Protein AF-A0A5S5BKS7-F1 (afdb_monomer)

Mean predicted aligned error: 5.96 Å

Organism: NCBI:txid582686

Nearest PDB structures (foldseek):
  7v28-assembly1_F  TM=1.915E-01  e=2.557E-01  Comamonas testosteroni KF-1

Sequence (258 aa):
MPRLSSMPFYTGKLQLIAKFSNDLARLSFLQSGKVYMNRLGIYKEIEREQGKKGVGDKYDGHTVIRKILSGTLINQETGEETGKIEFTPSSEVSFAFNDVLAMPTFCSYAVDSNHLEIIGENEGYYLVELVFTPEELNQIVTDFGEHALFINYGKFVAELSKAAIDRGYELKGDKVKYADYSINQSDRLKDTDTINVAFWKSDEFSHQNEHRFVIPNIGVETPLILEICNLQEYSSIVSAKNLITEPIRFPVPKPPTD

Secondary structure (DSSP, 8-state):
--BGGGSTTTTT-EEEEEEEES-HHHHHHHHTTEEEEEETTHHHHHHHHH--TTT--TTTT-EEEES--EEEEE-TTT--EEEEEE--TT-EEEE--HHHHHSEEEEEEEEEGGGEEEEEE-SSEEEEEE---HHHHHHHHHHT-SEEEEEEHHHHHHHHHHHHHTTT---EEEEPEEE-TTS--HHHHH---GGGGGGEEEGGGGGG-EEEEE-TT---SS-EEEE----GGGEEEEEGGGTTTS--EEEEEPPPP-

Radius of gyration: 20.67 Å; Cα contacts (8 Å, |Δi|>4): 512; chains: 1; bounding box: 50×40×60 Å

Solvent-accessible surface area (backbone atoms only — not comparable to full-atom values): 14198 Å² total; per-residue (Å²): 115,62,41,42,35,78,40,78,93,35,51,78,42,65,55,32,34,34,48,57,28,76,49,64,66,61,49,49,42,41,36,60,12,41,44,69,17,38,29,50,45,52,40,35,50,50,26,72,72,65,69,46,80,85,79,34,47,89,54,54,42,38,55,72,47,54,59,45,52,63,51,73,42,59,41,84,90,79,69,45,77,78,45,75,46,81,44,53,73,86,35,73,50,72,50,67,53,69,64,60,30,18,14,34,30,35,75,33,31,55,35,32,16,79,36,25,29,46,79,44,76,55,100,64,26,36,34,28,33,48,55,75,54,72,67,58,48,53,50,48,34,70,74,44,22,49,27,31,34,39,33,39,32,70,61,50,51,54,39,51,50,49,45,29,53,78,69,74,42,50,81,48,71,50,65,49,44,63,40,67,79,90,52,76,53,64,70,72,73,65,55,75,56,77,70,57,36,71,36,42,42,52,43,92,54,48,88,56,42,40,27,38,37,36,28,80,83,47,66,40,95,62,67,45,71,51,66,39,65,67,33,61,92,52,38,48,80,44,55,49,83,40,37,83,85,59,51,57,69,50,79,43,72,53,78,85,80,131

Structure (mmCIF, N/CA/C/O backbone):
data_AF-A0A5S5BKS7-F1
#
_entry.id   AF-A0A5S5BKS7-F1
#
loop_
_atom_site.group_PDB
_atom_site.id
_atom_site.type_symbol
_atom_site.label_atom_id
_atom_site.label_alt_id
_atom_site.label_comp_id
_atom_site.label_asym_id
_atom_site.label_entity_id
_atom_site.label_seq_id
_atom_site.pdbx_PDB_ins_code
_atom_site.Cartn_x
_atom_site.Cartn_y
_atom_site.Cartn_z
_atom_site.occupancy
_atom_site.B_iso_or_equiv
_atom_site.auth_seq_id
_atom_site.auth_comp_id
_atom_site.auth_asym_id
_atom_site.auth_atom_id
_atom_site.pdbx_PDB_model_num
ATOM 1 N N . MET A 1 1 ? 3.471 6.294 25.879 1.00 76.69 1 MET A N 1
ATOM 2 C CA . MET A 1 1 ? 3.177 4.959 26.460 1.00 76.69 1 MET A CA 1
ATOM 3 C C . MET A 1 1 ? 3.943 3.905 25.650 1.00 76.69 1 MET A C 1
ATOM 5 O O . MET A 1 1 ? 4.541 4.307 24.652 1.00 76.69 1 MET A O 1
ATOM 9 N N . PRO A 1 2 ? 4.071 2.617 26.044 1.00 90.88 2 PRO A N 1
ATOM 10 C CA . PRO A 1 2 ? 4.784 1.661 25.194 1.00 90.88 2 PRO A CA 1
ATOM 11 C C . PRO A 1 2 ? 4.056 1.502 23.853 1.00 90.88 2 PRO A C 1
ATOM 13 O O . PRO A 1 2 ? 2.827 1.413 23.806 1.00 90.88 2 PRO A O 1
ATOM 16 N N . ARG A 1 3 ? 4.820 1.493 22.758 1.00 93.81 3 ARG A N 1
ATOM 17 C CA . ARG A 1 3 ? 4.291 1.205 21.421 1.00 93.81 3 ARG A CA 1
ATOM 18 C C . ARG A 1 3 ? 3.962 -0.278 21.320 1.00 93.81 3 ARG A C 1
ATOM 20 O O . ARG A 1 3 ? 4.695 -1.101 21.857 1.00 93.81 3 ARG A O 1
ATOM 27 N N . LEU A 1 4 ? 2.922 -0.639 20.574 1.00 93.56 4 LEU A N 1
ATOM 28 C CA . LEU A 1 4 ? 2.588 -2.042 20.318 1.00 93.56 4 LEU A CA 1
ATOM 29 C C . LEU A 1 4 ? 3.766 -2.782 19.660 1.00 93.56 4 LEU A C 1
ATOM 31 O O . LEU A 1 4 ? 3.962 -3.969 19.898 1.00 93.56 4 LEU A O 1
ATOM 35 N N . SER A 1 5 ? 4.595 -2.073 18.888 1.00 92.69 5 SER A N 1
ATOM 36 C CA . SER A 1 5 ? 5.809 -2.619 18.276 1.00 92.69 5 SER A CA 1
ATOM 37 C C . SER A 1 5 ? 6.878 -3.082 19.266 1.00 92.69 5 SER A C 1
ATOM 39 O O . SER A 1 5 ? 7.738 -3.869 18.867 1.00 92.69 5 SER A O 1
ATOM 41 N N . SER A 1 6 ? 6.822 -2.667 20.540 1.00 92.38 6 SER A N 1
ATOM 42 C CA . SER A 1 6 ? 7.723 -3.180 21.581 1.00 92.38 6 SER A CA 1
ATOM 43 C C . SER A 1 6 ? 7.437 -4.639 21.945 1.00 92.38 6 SER A C 1
ATOM 45 O O . SER A 1 6 ? 8.245 -5.270 22.620 1.00 92.38 6 SER A O 1
ATOM 47 N N . MET A 1 7 ? 6.285 -5.171 21.529 1.00 90.81 7 MET A N 1
ATOM 48 C CA . MET A 1 7 ? 5.904 -6.565 21.712 1.00 90.81 7 MET A CA 1
ATOM 49 C C . MET A 1 7 ? 6.308 -7.372 20.464 1.00 90.81 7 MET A C 1
ATOM 51 O O . MET A 1 7 ? 5.734 -7.141 19.395 1.00 90.81 7 MET A O 1
ATOM 55 N N . PRO A 1 8 ? 7.223 -8.360 20.572 1.00 91.25 8 PRO A N 1
ATOM 56 C CA . PRO A 1 8 ? 7.772 -9.079 19.415 1.00 91.25 8 PRO A CA 1
ATOM 57 C C . PRO A 1 8 ? 6.724 -9.710 18.491 1.00 91.25 8 PRO A C 1
ATOM 59 O O . PRO A 1 8 ? 6.902 -9.744 17.278 1.00 91.25 8 PRO A O 1
ATOM 62 N N . PHE A 1 9 ? 5.597 -10.176 19.043 1.00 91.62 9 PHE A N 1
ATOM 63 C CA . PHE A 1 9 ? 4.518 -10.762 18.245 1.00 91.62 9 PHE A CA 1
ATOM 64 C C . PHE A 1 9 ? 3.888 -9.771 17.256 1.00 91.62 9 PHE A C 1
ATOM 66 O O . PHE A 1 9 ? 3.359 -10.200 16.230 1.00 91.62 9 PHE A O 1
ATOM 73 N N . TYR A 1 10 ? 3.900 -8.471 17.555 1.00 92.50 10 TYR A N 1
ATOM 74 C CA . TYR A 1 10 ? 3.227 -7.452 16.749 1.00 92.50 10 TYR A CA 1
ATOM 75 C C . TYR A 1 10 ? 4.166 -6.662 15.849 1.00 92.50 10 TYR A C 1
ATOM 77 O O . TYR A 1 10 ? 3.674 -5.942 14.986 1.00 92.50 10 TYR A O 1
ATOM 85 N N . THR A 1 11 ? 5.483 -6.784 16.021 1.00 91.06 11 THR A N 1
ATOM 86 C CA . THR A 1 11 ? 6.469 -5.998 15.277 1.00 91.06 11 THR A CA 1
ATOM 87 C C . THR A 1 11 ? 6.231 -6.090 13.765 1.00 91.06 11 THR A C 1
ATOM 89 O O . THR A 1 11 ? 6.290 -7.165 13.173 1.00 91.06 11 THR A O 1
ATOM 92 N N . GLY A 1 12 ? 5.923 -4.946 13.146 1.00 86.25 12 GLY A N 1
ATOM 93 C CA . GLY A 1 12 ? 5.689 -4.821 11.704 1.00 86.25 12 GLY A CA 1
ATOM 94 C C . GLY A 1 12 ? 4.318 -5.306 11.215 1.00 86.25 12 GLY A C 1
ATOM 95 O O . GLY A 1 12 ? 4.024 -5.169 10.030 1.00 86.25 12 GLY A O 1
ATOM 96 N N . LYS A 1 13 ? 3.450 -5.837 12.089 1.00 91.44 13 LYS A N 1
ATOM 97 C CA . LYS A 1 13 ? 2.113 -6.303 11.694 1.00 91.44 13 LYS A CA 1
ATOM 98 C C . LYS A 1 13 ? 1.162 -5.130 11.470 1.00 91.44 13 LYS A C 1
ATOM 100 O O . LYS A 1 13 ? 0.956 -4.310 12.368 1.00 91.44 13 LYS A O 1
ATOM 105 N N . LEU A 1 14 ? 0.521 -5.108 10.303 1.00 94.44 14 LEU A N 1
ATOM 106 C CA . LEU A 1 14 ? -0.546 -4.162 9.983 1.00 94.44 14 LEU A CA 1
ATOM 107 C C . LEU A 1 14 ? -1.803 -4.480 10.796 1.00 94.44 14 LEU A C 1
ATOM 109 O O . LEU A 1 14 ? -2.241 -5.628 10.857 1.00 94.44 14 LEU A O 1
ATOM 113 N N . GLN A 1 15 ? -2.385 -3.447 11.402 1.00 95.06 15 GLN A N 1
ATOM 114 C CA . GLN A 1 15 ? -3.669 -3.536 12.105 1.00 95.06 15 GLN A CA 1
ATOM 115 C C . GLN A 1 15 ? -4.778 -2.843 11.315 1.00 95.06 15 GLN A C 1
ATOM 117 O O . GLN A 1 15 ? -5.892 -3.363 11.213 1.00 95.06 15 GLN A O 1
ATOM 122 N N . LEU A 1 16 ? -4.460 -1.695 10.713 1.00 96.88 16 LEU A N 1
ATOM 123 C CA . LEU A 1 16 ? -5.363 -0.942 9.852 1.00 96.88 16 LEU A CA 1
ATOM 124 C C . LEU A 1 16 ? -4.678 -0.619 8.521 1.00 96.88 16 LEU A C 1
ATOM 126 O O . LEU A 1 16 ? -3.450 -0.584 8.415 1.00 96.88 16 LEU A O 1
ATOM 130 N N . ILE A 1 17 ? -5.497 -0.321 7.522 1.00 97.56 17 ILE A N 1
ATOM 131 C CA . ILE A 1 17 ? -5.091 0.471 6.361 1.00 97.56 17 ILE A CA 1
ATOM 132 C C . ILE A 1 17 ? -5.865 1.781 6.371 1.00 97.56 17 ILE A C 1
ATOM 134 O O . ILE A 1 17 ? -6.999 1.833 6.856 1.00 97.56 17 ILE A O 1
ATOM 138 N N . ALA A 1 18 ? -5.260 2.832 5.830 1.00 97.25 18 ALA A N 1
ATOM 139 C CA . ALA A 1 18 ? -5.890 4.135 5.723 1.00 97.25 18 ALA A CA 1
ATOM 140 C C . ALA A 1 18 ? -5.940 4.629 4.276 1.00 97.25 18 ALA A C 1
ATOM 142 O O . ALA A 1 18 ? -5.010 4.443 3.483 1.00 97.25 18 ALA A O 1
ATOM 143 N N . LYS A 1 19 ? -7.047 5.284 3.935 1.00 97.00 19 LYS A N 1
ATOM 144 C CA . LYS A 1 19 ? -7.206 6.043 2.698 1.00 97.00 19 LYS A CA 1
ATOM 145 C C . LYS A 1 19 ? -7.519 7.488 3.007 1.00 97.00 19 LYS A C 1
ATOM 147 O O . LYS A 1 19 ? -8.498 7.769 3.684 1.00 97.00 19 LYS A O 1
ATOM 152 N N . PHE A 1 20 ? -6.713 8.383 2.457 1.00 95.19 20 PHE A N 1
ATOM 153 C CA . PHE A 1 20 ? -6.860 9.818 2.638 1.00 95.19 20 PHE A CA 1
ATOM 154 C C . PHE A 1 20 ? -7.469 10.457 1.390 1.00 95.19 20 PHE A C 1
ATOM 156 O O . PHE A 1 20 ? -7.209 10.015 0.265 1.00 95.19 20 PHE A O 1
ATOM 163 N N . SER A 1 21 ? -8.329 11.454 1.585 1.00 94.75 21 SER A N 1
ATOM 164 C CA . SER A 1 21 ? -8.913 12.237 0.499 1.00 94.75 21 SER A CA 1
ATOM 165 C C . SER A 1 21 ? -9.502 13.551 1.004 1.00 94.75 21 SER A C 1
ATOM 167 O O . SER A 1 21 ? -10.005 13.617 2.119 1.00 94.75 21 SER A O 1
ATOM 169 N N . ASN A 1 22 ? -9.527 14.575 0.151 1.00 94.12 22 ASN A N 1
ATOM 170 C CA . ASN A 1 22 ? -10.389 15.750 0.349 1.00 94.12 22 ASN A CA 1
ATOM 171 C C . ASN A 1 22 ? -11.837 15.492 -0.111 1.00 94.12 22 ASN A C 1
ATOM 173 O O . ASN A 1 22 ? -12.728 16.284 0.167 1.00 94.12 22 ASN A O 1
ATOM 177 N N . ASP A 1 23 ? -12.079 14.396 -0.835 1.00 95.38 23 ASP A N 1
ATOM 178 C CA . ASP A 1 23 ? -13.390 14.039 -1.369 1.00 95.38 23 ASP A CA 1
ATOM 179 C C . ASP A 1 23 ? -14.003 12.893 -0.551 1.00 95.38 23 ASP A C 1
ATOM 181 O O . ASP A 1 23 ? -13.667 11.715 -0.721 1.00 95.38 23 ASP A O 1
ATOM 185 N N . LEU A 1 24 ? -14.936 13.241 0.340 1.00 96.69 24 LEU A N 1
ATOM 186 C CA . LEU A 1 24 ? -15.667 12.277 1.167 1.00 96.69 24 LEU A CA 1
ATOM 187 C C . LEU A 1 24 ? -16.457 11.256 0.339 1.00 96.69 24 LEU A C 1
ATOM 189 O O . LEU A 1 24 ? -16.679 10.140 0.818 1.00 96.69 24 LEU A O 1
ATOM 193 N N . ALA A 1 25 ? -16.854 11.581 -0.897 1.00 97.50 25 ALA A N 1
ATOM 194 C CA . ALA A 1 25 ? -17.553 10.635 -1.758 1.00 97.50 25 ALA A CA 1
ATOM 195 C C . ALA A 1 25 ? -16.630 9.484 -2.180 1.00 97.50 25 ALA A C 1
ATOM 197 O O . ALA A 1 25 ? -17.081 8.343 -2.233 1.00 97.50 25 ALA A O 1
ATOM 198 N N . ARG A 1 26 ? -15.328 9.735 -2.388 1.00 96.38 26 ARG A N 1
ATOM 199 C CA . ARG A 1 26 ? -14.339 8.674 -2.672 1.00 96.38 26 ARG A CA 1
ATOM 200 C C . ARG A 1 26 ? -14.136 7.745 -1.484 1.00 96.38 26 ARG A C 1
ATOM 202 O O . ARG A 1 26 ? -14.048 6.532 -1.663 1.00 96.38 26 ARG A O 1
ATOM 209 N N . LEU A 1 27 ? -14.083 8.305 -0.276 1.00 98.00 27 LEU A N 1
ATOM 210 C CA . LEU A 1 27 ? -13.978 7.507 0.946 1.00 98.00 27 LEU A CA 1
ATOM 211 C C . LEU A 1 27 ? -15.249 6.679 1.161 1.00 98.00 27 LEU A C 1
ATOM 213 O O . LEU A 1 27 ? -15.164 5.477 1.389 1.00 98.00 27 LEU A O 1
ATOM 217 N N . SER A 1 28 ? -16.421 7.286 0.982 1.00 98.06 28 SER A N 1
ATOM 218 C CA . SER A 1 28 ? -17.715 6.600 1.086 1.00 98.06 28 SER A CA 1
ATOM 219 C C . SER A 1 28 ? -17.887 5.519 0.011 1.00 98.06 28 SER A C 1
ATOM 221 O O . SER A 1 28 ? -18.460 4.465 0.273 1.00 98.06 28 SER A O 1
ATOM 223 N N . PHE A 1 29 ? -17.356 5.739 -1.195 1.00 98.25 29 PHE A N 1
ATOM 224 C CA . PHE A 1 29 ? -17.348 4.756 -2.278 1.00 98.25 29 PHE A CA 1
ATOM 225 C C . PHE A 1 29 ? -16.574 3.497 -1.872 1.00 98.25 29 PHE A C 1
ATOM 227 O O . PHE A 1 29 ? -17.128 2.397 -1.942 1.00 98.25 29 PHE A O 1
ATOM 234 N N . LEU A 1 30 ? -15.354 3.665 -1.349 1.00 98.50 30 LEU A N 1
ATOM 235 C CA . LEU A 1 30 ? -14.565 2.560 -0.806 1.00 98.50 30 LEU A CA 1
ATOM 236 C C . LEU A 1 30 ? -15.256 1.905 0.397 1.00 98.50 30 LEU A C 1
ATOM 238 O O . LEU A 1 30 ? -15.376 0.684 0.432 1.00 98.50 30 LEU A O 1
ATOM 242 N N . GLN A 1 31 ? -15.765 2.699 1.344 1.00 98.38 31 GLN A N 1
ATOM 243 C CA . GLN A 1 31 ? -16.479 2.192 2.518 1.00 98.38 31 GLN A CA 1
ATOM 244 C C . GLN A 1 31 ? -17.715 1.367 2.130 1.00 98.38 31 GLN A C 1
ATOM 246 O O . GLN A 1 31 ? -18.012 0.370 2.778 1.00 98.38 31 GLN A O 1
ATOM 251 N N . SER A 1 32 ? -18.397 1.713 1.033 1.00 98.44 32 SER A N 1
ATOM 252 C CA . SER A 1 32 ? -19.532 0.941 0.509 1.00 98.44 32 SER A CA 1
ATOM 253 C C . SER A 1 32 ? -19.151 -0.411 -0.113 1.00 98.44 32 SER A C 1
ATOM 255 O O . SER A 1 32 ? -20.035 -1.117 -0.591 1.00 98.44 32 SER A O 1
ATOM 257 N N . GLY A 1 33 ? -17.860 -0.758 -0.128 1.00 98.19 33 GLY A N 1
ATOM 258 C CA . GLY A 1 33 ? -17.339 -2.007 -0.677 1.00 98.19 33 GLY A CA 1
ATOM 259 C C . GLY A 1 33 ? -16.885 -1.916 -2.134 1.00 98.19 33 GLY A C 1
ATOM 260 O O . GLY A 1 33 ? -16.739 -2.939 -2.790 1.00 98.19 33 GLY A O 1
ATOM 261 N N . LYS A 1 34 ? -16.662 -0.716 -2.684 1.00 98.56 34 LYS A N 1
ATOM 262 C CA . LYS A 1 34 ? -16.207 -0.559 -4.075 1.00 98.56 34 LYS A CA 1
ATOM 263 C C . LYS A 1 34 ? -14.722 -0.212 -4.116 1.00 98.56 34 LYS A C 1
ATOM 265 O O . LYS A 1 34 ? -14.333 0.946 -3.959 1.00 98.56 34 LYS A O 1
ATOM 270 N N . VAL A 1 35 ? -13.880 -1.223 -4.322 1.00 98.38 35 VAL A N 1
ATOM 271 C CA . VAL A 1 35 ? -12.421 -1.069 -4.348 1.00 98.38 35 VAL A CA 1
ATOM 272 C C . VAL A 1 35 ? -11.992 -0.654 -5.751 1.00 98.38 35 VAL A C 1
ATOM 274 O O . VAL A 1 35 ? -11.966 -1.455 -6.680 1.00 98.38 35 VAL A O 1
ATOM 277 N N . TYR A 1 36 ? -11.670 0.626 -5.907 1.00 97.75 36 TYR A N 1
ATOM 278 C CA . TYR A 1 36 ? -11.148 1.174 -7.155 1.00 97.75 36 TYR A CA 1
ATOM 279 C C . TYR A 1 36 ? -9.653 0.854 -7.296 1.00 97.75 36 TYR A C 1
ATOM 281 O O . TYR A 1 36 ? -8.843 1.302 -6.482 1.00 97.75 36 TYR A O 1
ATOM 289 N N . MET A 1 37 ? -9.297 0.103 -8.336 1.00 97.56 37 MET A N 1
ATOM 290 C CA . MET A 1 37 ? -7.937 -0.325 -8.659 1.00 97.56 37 MET A CA 1
ATOM 291 C C . MET A 1 37 ? -7.558 0.204 -10.041 1.00 97.56 37 MET A C 1
ATOM 293 O O . MET A 1 37 ? -8.130 -0.201 -11.051 1.00 97.56 37 MET A O 1
ATOM 297 N N . ASN A 1 38 ? -6.605 1.127 -10.100 1.00 95.00 38 ASN A N 1
ATOM 298 C CA . ASN A 1 38 ? -6.111 1.656 -11.372 1.00 95.00 38 ASN A CA 1
ATOM 299 C C . ASN A 1 38 ? -4.865 0.876 -11.811 1.00 95.00 38 ASN A C 1
ATOM 301 O O . ASN A 1 38 ? -4.258 0.197 -10.985 1.00 95.00 38 ASN A O 1
ATOM 305 N N . ARG A 1 39 ? -4.469 0.958 -13.082 1.00 94.62 39 ARG A N 1
ATOM 306 C CA . ARG A 1 39 ? -3.218 0.334 -13.529 1.00 94.62 39 ARG A CA 1
ATOM 307 C C . ARG A 1 39 ? -2.016 0.984 -12.845 1.00 94.62 39 ARG A C 1
ATOM 309 O O . ARG A 1 39 ? -1.999 2.206 -12.688 1.00 94.62 39 ARG A O 1
ATOM 316 N N . LEU A 1 40 ? -1.005 0.200 -12.474 1.00 91.69 40 LEU A N 1
ATOM 317 C CA . LEU A 1 40 ? 0.181 0.688 -11.757 1.00 91.69 40 LEU A CA 1
ATOM 318 C C . LEU A 1 40 ? 0.855 1.882 -12.460 1.00 91.69 40 LEU A C 1
ATOM 320 O O . LEU A 1 40 ? 1.239 2.859 -11.821 1.00 91.69 40 LEU A O 1
ATOM 324 N N . GLY A 1 41 ? 0.936 1.852 -13.793 1.00 89.00 41 GLY A N 1
ATOM 325 C CA . GLY A 1 41 ? 1.583 2.901 -14.583 1.00 89.00 41 GLY A CA 1
ATOM 326 C C . GLY A 1 41 ? 0.935 4.291 -14.485 1.00 89.00 41 GLY A C 1
ATOM 327 O O . GLY A 1 41 ? 1.581 5.274 -14.848 1.00 89.00 41 GLY A O 1
ATOM 328 N N . ILE A 1 42 ? -0.298 4.415 -13.970 1.00 85.06 42 ILE A N 1
ATOM 329 C CA . ILE A 1 42 ? -0.989 5.711 -13.876 1.00 85.06 42 ILE A CA 1
ATOM 330 C C . ILE A 1 42 ? -0.274 6.691 -12.938 1.00 85.06 42 ILE A C 1
ATOM 332 O O . ILE A 1 42 ? -0.304 7.900 -13.160 1.00 85.06 42 ILE A O 1
ATOM 336 N N . TYR A 1 43 ? 0.391 6.195 -11.889 1.00 75.94 43 TYR A N 1
ATOM 337 C CA . TYR A 1 43 ? 1.022 7.054 -10.884 1.00 75.94 43 TYR A CA 1
ATOM 338 C C . TYR A 1 43 ? 2.167 7.879 -11.482 1.00 75.94 43 TYR A C 1
ATOM 340 O O . TYR A 1 43 ? 2.341 9.046 -11.128 1.00 75.94 43 TYR A O 1
ATOM 348 N N . LYS A 1 44 ? 2.868 7.316 -12.472 1.00 76.31 44 LYS A N 1
ATOM 349 C CA . LYS A 1 44 ? 3.888 8.020 -13.259 1.00 76.31 44 LYS A CA 1
ATOM 350 C C . LYS A 1 44 ? 3.300 9.143 -14.104 1.00 76.31 44 LYS A C 1
ATOM 352 O O . LYS A 1 44 ? 3.897 10.210 -14.229 1.00 76.31 44 LYS A O 1
ATOM 357 N N . GLU A 1 45 ? 2.143 8.898 -14.708 1.00 77.62 45 GLU A N 1
ATOM 358 C CA . GLU A 1 45 ? 1.464 9.881 -15.554 1.00 77.62 45 GLU A CA 1
ATOM 359 C C . GLU A 1 45 ? 0.969 11.061 -14.723 1.00 77.62 45 GLU A C 1
ATOM 361 O O . GLU A 1 45 ? 1.195 12.205 -15.111 1.00 77.62 45 GLU A O 1
ATOM 366 N N . ILE A 1 46 ? 0.418 10.796 -13.533 1.00 70.94 46 ILE A N 1
ATOM 367 C CA . ILE A 1 46 ? -0.003 11.835 -12.584 1.00 70.94 46 ILE A CA 1
ATOM 368 C C . ILE A 1 46 ? 1.171 12.752 -12.214 1.00 70.94 46 ILE A C 1
ATOM 370 O O . ILE A 1 46 ? 1.020 13.973 -12.256 1.00 70.94 46 ILE A O 1
ATOM 374 N N . GLU A 1 47 ? 2.340 12.198 -11.883 1.00 68.12 47 GLU A N 1
ATOM 375 C CA . GLU A 1 47 ? 3.522 13.000 -11.539 1.00 68.12 47 GLU A CA 1
ATOM 376 C C . GLU A 1 47 ? 4.014 13.831 -12.736 1.00 68.12 47 GLU A C 1
ATOM 378 O O . GLU A 1 47 ? 4.260 15.033 -12.604 1.00 68.12 47 GLU A O 1
ATOM 383 N N . ARG A 1 48 ? 4.096 13.212 -13.923 1.00 65.62 48 ARG A N 1
ATOM 384 C CA . ARG A 1 48 ? 4.541 13.866 -15.163 1.00 65.62 48 ARG A CA 1
ATOM 385 C C . ARG A 1 48 ? 3.619 15.010 -15.584 1.00 65.62 48 ARG A C 1
ATOM 387 O O . ARG A 1 48 ? 4.103 16.045 -16.032 1.00 65.62 48 ARG A O 1
ATOM 394 N N . GLU A 1 49 ? 2.308 14.812 -15.491 1.00 59.84 49 GLU A N 1
ATOM 395 C CA . GLU A 1 49 ? 1.303 15.741 -16.021 1.00 59.84 49 GLU A CA 1
ATOM 396 C C . GLU A 1 49 ? 0.940 16.844 -15.032 1.00 59.84 49 GLU A C 1
ATOM 398 O O . GLU A 1 49 ? 0.703 17.979 -15.438 1.00 59.84 49 GLU A O 1
ATOM 403 N N . GLN A 1 50 ? 0.908 16.535 -13.734 1.00 55.97 50 GLN A N 1
ATOM 404 C CA . GLN A 1 50 ? 0.481 17.494 -12.714 1.00 55.97 50 GLN A CA 1
ATOM 405 C C . GLN A 1 50 ? 1.655 18.219 -12.050 1.00 55.97 50 GLN A C 1
ATOM 407 O O . GLN A 1 50 ? 1.424 19.168 -11.301 1.00 55.97 50 GLN A O 1
ATOM 412 N N . GLY A 1 51 ? 2.900 17.772 -12.268 1.00 54.31 51 GLY A N 1
ATOM 413 C CA . GLY A 1 51 ? 4.098 18.343 -11.639 1.00 54.31 51 GLY A CA 1
ATOM 414 C C . GLY A 1 51 ?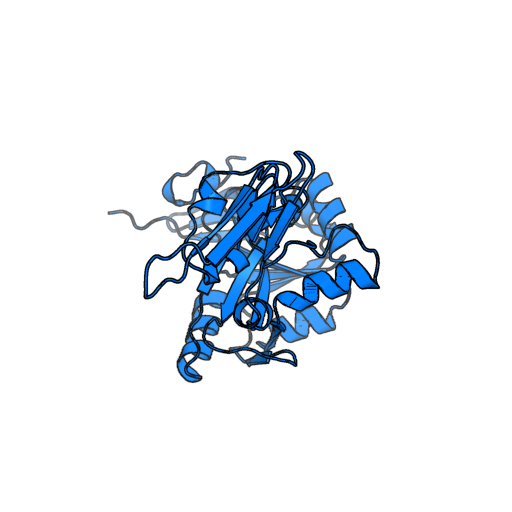 4.091 18.273 -10.106 1.00 54.31 51 GLY A C 1
ATOM 415 O O . GLY A 1 51 ? 4.943 18.876 -9.451 1.00 54.31 51 GLY A O 1
ATOM 416 N N . LYS A 1 52 ? 3.121 17.557 -9.520 1.00 55.22 52 LYS A N 1
ATOM 417 C CA . LYS A 1 52 ? 2.976 17.361 -8.081 1.00 55.22 52 LYS A CA 1
ATOM 418 C C . LYS A 1 52 ? 3.967 16.301 -7.627 1.00 55.22 52 LYS A C 1
ATOM 420 O O . LYS A 1 52 ? 3.668 15.107 -7.626 1.00 55.22 52 LYS A O 1
ATOM 425 N N . LYS A 1 53 ? 5.150 16.767 -7.234 1.00 56.22 53 LYS A N 1
ATOM 426 C CA . LYS A 1 53 ? 6.097 15.968 -6.453 1.00 56.22 53 LYS A CA 1
ATOM 427 C C . LYS A 1 53 ? 5.394 15.440 -5.200 1.00 56.22 53 LYS A C 1
ATOM 429 O O . LYS A 1 53 ? 4.611 16.168 -4.598 1.00 56.22 53 LYS A O 1
ATOM 434 N N . GLY A 1 54 ? 5.677 14.194 -4.830 1.00 58.75 54 GLY A N 1
ATOM 435 C CA . GLY A 1 54 ? 5.182 13.592 -3.588 1.00 58.75 54 GLY A CA 1
ATOM 436 C C . GLY A 1 54 ? 4.022 12.606 -3.739 1.00 58.75 54 GLY A C 1
ATOM 437 O O . GLY A 1 54 ? 3.695 11.955 -2.758 1.00 58.75 54 GLY A O 1
ATOM 438 N N . VAL A 1 55 ? 3.431 12.423 -4.932 1.00 61.22 55 VAL A N 1
ATOM 439 C CA . VAL A 1 55 ? 2.324 11.455 -5.138 1.00 61.22 55 VAL A CA 1
ATOM 440 C C . VAL A 1 55 ? 2.737 10.256 -6.001 1.00 61.22 55 VAL A C 1
ATOM 442 O O . VAL A 1 55 ? 2.496 9.115 -5.604 1.00 61.22 55 VAL A O 1
ATOM 445 N N . GLY A 1 56 ? 3.375 10.492 -7.150 1.00 62.91 56 GLY A N 1
ATOM 446 C CA . GLY A 1 56 ? 3.910 9.444 -8.030 1.00 62.91 56 GLY A CA 1
ATOM 447 C C . GLY A 1 56 ? 5.432 9.354 -7.956 1.00 62.91 56 GLY A C 1
ATOM 448 O O . GLY A 1 56 ? 6.067 10.332 -7.577 1.00 62.91 56 GLY A O 1
ATOM 449 N N . ASP A 1 57 ? 5.978 8.181 -8.286 1.00 71.81 57 ASP A N 1
ATOM 450 C CA . ASP A 1 57 ? 7.414 7.944 -8.479 1.00 71.81 57 ASP A CA 1
ATOM 451 C C . ASP A 1 57 ? 7.656 7.606 -9.956 1.00 71.81 57 ASP A C 1
ATOM 453 O O . ASP A 1 57 ? 7.098 6.642 -10.483 1.00 71.81 57 ASP A O 1
ATOM 457 N N . LYS A 1 58 ? 8.510 8.365 -10.649 1.00 74.56 58 LYS A N 1
ATOM 458 C CA . LYS A 1 58 ? 8.882 8.099 -12.050 1.00 74.56 58 LYS A CA 1
ATOM 459 C C . LYS A 1 58 ? 9.450 6.696 -12.301 1.00 74.56 58 LYS A C 1
ATOM 461 O O . LYS A 1 58 ? 9.449 6.248 -13.453 1.00 74.56 58 LYS A O 1
ATOM 466 N N . TYR A 1 59 ? 9.945 6.015 -11.272 1.00 81.19 59 TYR A N 1
ATOM 467 C CA . TYR A 1 59 ? 10.458 4.651 -11.342 1.00 81.19 59 TYR A CA 1
ATOM 468 C C . TYR A 1 59 ? 9.487 3.605 -10.787 1.00 81.19 59 TYR A C 1
ATOM 470 O O . TYR A 1 59 ? 9.865 2.443 -10.661 1.00 81.19 59 TYR A O 1
ATOM 478 N N . ASP A 1 60 ? 8.238 3.979 -10.507 1.00 81.69 60 ASP A N 1
ATOM 479 C CA . ASP A 1 60 ? 7.226 3.034 -10.045 1.00 81.69 60 ASP A CA 1
ATOM 480 C C . ASP A 1 60 ? 6.986 1.939 -11.098 1.00 81.69 60 ASP A C 1
ATOM 482 O O . ASP A 1 60 ? 6.731 2.231 -12.272 1.00 81.69 60 ASP A O 1
ATOM 486 N N . GLY A 1 61 ? 7.140 0.676 -10.696 1.00 82.88 61 GLY A N 1
ATOM 487 C CA . GLY A 1 61 ? 7.096 -0.476 -11.599 1.00 82.88 61 GLY A CA 1
ATOM 488 C C . GLY A 1 61 ? 8.318 -0.637 -12.520 1.00 82.88 61 GLY A C 1
ATOM 489 O O . GLY A 1 61 ? 8.248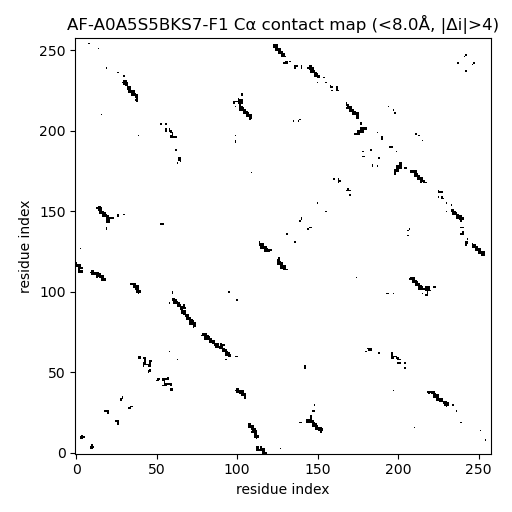 -1.404 -13.480 1.00 82.88 61 GLY A O 1
ATOM 490 N N . HIS A 1 62 ? 9.427 0.072 -12.267 1.00 84.75 62 HIS A N 1
ATOM 491 C CA . HIS A 1 62 ? 10.667 -0.032 -13.044 1.00 84.75 62 HIS A CA 1
ATOM 492 C C . HIS A 1 62 ? 11.816 -0.644 -12.244 1.00 84.75 62 HIS A C 1
ATOM 494 O O . HIS A 1 62 ? 12.069 -0.315 -11.086 1.00 84.75 62 HIS A O 1
ATOM 500 N N . THR A 1 63 ? 12.633 -1.437 -12.929 1.00 84.94 63 THR A N 1
ATOM 501 C CA . THR A 1 63 ? 13.984 -1.741 -12.468 1.00 84.94 63 THR A CA 1
ATOM 502 C C . THR A 1 63 ? 14.937 -0.676 -12.995 1.00 84.94 63 THR A C 1
ATOM 504 O O . THR A 1 63 ? 15.035 -0.463 -14.201 1.00 84.94 63 THR A O 1
ATOM 507 N N . VAL A 1 64 ? 15.657 -0.011 -12.088 1.00 86.06 64 VAL A N 1
ATOM 508 C CA . VAL A 1 64 ? 16.659 1.016 -12.419 1.00 86.06 64 VAL A CA 1
ATOM 509 C C . VAL A 1 64 ? 18.057 0.511 -12.089 1.00 86.06 64 VAL A C 1
ATOM 511 O O . VAL A 1 64 ? 18.291 -0.003 -10.995 1.00 86.06 64 VAL A O 1
ATOM 514 N N . ILE A 1 65 ? 19.008 0.685 -12.997 1.00 85.75 65 ILE A N 1
ATOM 515 C CA . ILE A 1 65 ? 20.419 0.387 -12.760 1.00 85.75 65 ILE A CA 1
ATOM 516 C C . ILE A 1 65 ? 21.247 1.608 -13.156 1.00 85.75 65 ILE A C 1
ATOM 518 O O . ILE A 1 65 ? 21.118 2.144 -14.257 1.00 85.75 65 ILE A O 1
ATOM 522 N N . ARG A 1 66 ? 22.099 2.067 -12.240 1.00 85.12 66 ARG A N 1
ATOM 523 C CA . ARG A 1 66 ? 22.985 3.223 -12.432 1.00 85.12 66 ARG A CA 1
ATOM 524 C C . ARG A 1 66 ? 24.438 2.797 -12.474 1.00 85.12 66 ARG A C 1
ATOM 526 O O . ARG A 1 66 ? 24.783 1.717 -12.003 1.00 85.12 66 ARG A O 1
ATOM 533 N N . LYS A 1 67 ? 25.308 3.677 -12.978 1.00 82.06 67 LYS A N 1
ATOM 534 C CA . LYS A 1 67 ? 26.766 3.456 -12.995 1.00 82.06 67 LYS A CA 1
ATOM 535 C C . LYS A 1 67 ? 27.152 2.142 -13.698 1.00 82.06 67 LYS A C 1
ATOM 537 O O . LYS A 1 67 ? 28.171 1.538 -13.373 1.00 82.06 67 LYS A O 1
ATOM 542 N N . ILE A 1 68 ? 26.322 1.691 -14.643 1.00 82.00 68 ILE A N 1
ATOM 543 C CA . ILE A 1 68 ? 26.684 0.638 -15.589 1.00 82.00 68 ILE A CA 1
ATOM 544 C C . ILE A 1 68 ? 27.743 1.225 -16.520 1.00 82.00 68 ILE A C 1
ATOM 546 O O . ILE A 1 68 ? 27.580 2.339 -17.010 1.00 82.00 68 ILE A O 1
ATOM 550 N N . LEU A 1 69 ? 28.814 0.468 -16.754 1.00 83.88 69 LEU A N 1
ATOM 551 C CA . LEU A 1 69 ? 29.877 0.842 -17.690 1.00 83.88 69 LEU A CA 1
ATOM 552 C C . LEU A 1 69 ? 29.722 0.136 -19.037 1.00 83.88 69 LEU A C 1
ATOM 554 O O . LEU A 1 69 ? 30.038 0.711 -20.068 1.00 83.88 69 LEU A O 1
ATOM 558 N N . SER A 1 70 ? 29.198 -1.090 -19.039 1.00 86.75 70 SER A N 1
ATOM 559 C CA . SER A 1 70 ? 28.897 -1.838 -20.259 1.00 86.75 70 SER A CA 1
ATOM 560 C C . SER A 1 70 ? 27.762 -2.836 -20.034 1.00 86.75 70 SER A C 1
ATOM 562 O O . SER A 1 70 ? 27.485 -3.234 -18.902 1.00 86.75 70 SER A O 1
ATOM 564 N N . GLY A 1 71 ? 27.096 -3.221 -21.117 1.00 87.38 71 GLY A N 1
ATOM 565 C CA . GLY A 1 71 ? 26.095 -4.279 -21.153 1.00 87.38 71 GLY A CA 1
ATOM 566 C C . GLY A 1 71 ? 26.311 -5.169 -22.370 1.00 87.38 71 GLY A C 1
ATOM 567 O O . GLY A 1 71 ? 26.708 -4.686 -23.431 1.00 87.38 71 GLY A O 1
ATOM 568 N N . THR A 1 72 ? 26.034 -6.458 -22.209 1.00 90.62 72 THR A N 1
ATOM 569 C CA . THR A 1 72 ? 26.161 -7.461 -23.266 1.00 90.62 72 THR A CA 1
ATOM 570 C C . THR A 1 72 ? 24.789 -8.053 -23.565 1.00 90.62 72 THR A C 1
ATOM 572 O O . THR A 1 72 ? 24.070 -8.459 -22.652 1.00 90.62 72 THR A O 1
ATOM 575 N N . LEU A 1 73 ? 24.423 -8.090 -24.844 1.00 89.19 73 LEU A N 1
ATOM 576 C CA . LEU A 1 73 ? 23.230 -8.767 -25.335 1.00 89.19 73 LEU A CA 1
ATOM 577 C C . LEU A 1 73 ? 23.616 -10.188 -25.734 1.00 89.19 73 LEU A C 1
ATOM 579 O O . LEU A 1 73 ? 24.527 -10.379 -26.538 1.00 89.19 73 LEU A O 1
ATOM 583 N N . ILE A 1 74 ? 22.928 -11.172 -25.160 1.00 93.38 74 ILE A N 1
ATOM 584 C CA . ILE A 1 74 ? 23.178 -12.593 -25.401 1.00 93.38 74 ILE A CA 1
ATOM 585 C C . ILE A 1 74 ? 21.909 -13.204 -25.984 1.00 93.38 74 ILE A C 1
ATOM 587 O O . ILE A 1 74 ? 20.823 -13.038 -25.421 1.00 93.38 74 ILE A O 1
ATOM 591 N N . ASN A 1 75 ? 22.042 -13.935 -27.088 1.00 91.12 75 ASN A N 1
ATOM 592 C CA . ASN A 1 75 ? 20.982 -14.811 -27.562 1.00 91.12 75 ASN A CA 1
ATOM 593 C C . ASN A 1 75 ? 20.801 -15.942 -26.541 1.00 91.12 75 ASN A C 1
ATOM 595 O O . ASN A 1 75 ? 21.708 -16.744 -26.335 1.00 91.12 75 ASN A O 1
ATOM 599 N N . GLN A 1 76 ? 19.639 -16.006 -25.892 1.00 88.81 76 GLN A N 1
ATOM 600 C CA . GLN A 1 76 ? 19.401 -16.982 -24.827 1.00 88.81 76 GLN A CA 1
ATOM 601 C C . GLN A 1 76 ? 19.400 -18.439 -25.314 1.00 88.81 76 GLN A C 1
ATOM 603 O O . GLN A 1 76 ? 19.740 -19.324 -24.535 1.00 88.81 76 GLN A O 1
ATOM 608 N N . GLU A 1 77 ? 19.043 -18.699 -26.575 1.00 91.75 77 GLU A N 1
ATOM 609 C CA . GLU A 1 77 ? 18.995 -20.055 -27.133 1.00 91.75 77 GLU A CA 1
ATOM 610 C C . GLU A 1 77 ? 20.387 -20.564 -27.515 1.00 91.75 77 GLU A C 1
ATOM 612 O O . GLU A 1 77 ? 20.718 -21.722 -27.263 1.00 91.75 77 GLU A O 1
ATOM 617 N N . THR A 1 78 ? 21.212 -19.705 -28.123 1.00 93.12 78 THR A N 1
ATOM 618 C CA . THR A 1 78 ? 22.538 -20.095 -28.635 1.00 93.12 78 THR A CA 1
ATOM 619 C C . THR A 1 78 ? 23.685 -19.765 -27.683 1.00 93.12 78 THR A C 1
ATOM 621 O O . THR A 1 78 ? 24.774 -20.318 -27.825 1.00 93.12 78 THR A O 1
ATOM 624 N N . GLY A 1 79 ? 23.470 -18.861 -26.724 1.00 92.31 79 GLY A N 1
ATOM 625 C CA . GLY A 1 79 ? 24.508 -18.303 -25.856 1.00 92.31 79 GLY A CA 1
ATOM 626 C C . GLY A 1 79 ? 25.451 -17.319 -26.558 1.00 92.31 79 GLY A C 1
ATOM 627 O O . GLY A 1 79 ? 26.428 -16.882 -25.952 1.00 92.31 79 GLY A O 1
ATOM 628 N N . GLU A 1 80 ? 25.192 -16.974 -27.822 1.00 94.69 80 GLU A N 1
ATOM 629 C CA . GLU A 1 80 ? 26.046 -16.080 -28.605 1.00 94.69 80 GLU A CA 1
ATOM 630 C C . GLU A 1 80 ? 25.877 -14.619 -28.170 1.00 94.69 80 GLU A C 1
ATOM 632 O O . GLU A 1 80 ? 24.758 -14.132 -27.996 1.00 94.69 80 GLU A O 1
ATOM 637 N N . GLU A 1 81 ? 26.994 -13.904 -28.024 1.00 93.88 81 GLU A N 1
ATOM 638 C CA . GLU A 1 81 ? 26.995 -12.457 -27.822 1.00 93.88 81 GLU A CA 1
ATOM 639 C C . GLU A 1 81 ? 26.584 -11.758 -29.125 1.00 93.88 81 GLU A C 1
ATOM 641 O O . GLU A 1 81 ? 27.324 -11.742 -30.105 1.00 93.88 81 GLU A O 1
ATOM 646 N N . THR A 1 82 ? 25.389 -11.168 -29.140 1.00 93.44 82 THR A N 1
ATOM 647 C CA . THR A 1 82 ? 24.817 -10.507 -30.323 1.00 93.44 82 THR A CA 1
ATOM 648 C C . THR A 1 82 ? 25.088 -9.006 -30.355 1.00 93.44 82 THR A C 1
ATOM 650 O O . THR A 1 82 ? 24.749 -8.332 -31.327 1.00 93.44 82 THR A O 1
ATOM 653 N N . GLY A 1 83 ? 25.660 -8.447 -29.287 1.00 92.62 83 GLY A N 1
ATOM 654 C CA . GLY A 1 83 ? 26.025 -7.039 -29.237 1.00 92.62 83 GLY A CA 1
ATOM 655 C C . GLY A 1 83 ? 26.543 -6.594 -27.879 1.00 92.62 83 GLY A C 1
ATOM 656 O O . GLY A 1 83 ? 26.222 -7.177 -26.845 1.00 92.62 83 GLY A O 1
ATOM 657 N N . LYS A 1 84 ? 27.306 -5.501 -27.897 1.00 91.81 84 LYS A N 1
ATOM 658 C CA . LYS A 1 84 ? 27.845 -4.852 -26.706 1.00 91.81 84 LYS A CA 1
ATOM 659 C C . LYS A 1 84 ? 27.508 -3.370 -26.725 1.00 91.81 84 LYS A C 1
ATOM 661 O O . LYS A 1 84 ? 27.596 -2.719 -27.765 1.00 91.81 84 LYS A O 1
ATOM 666 N N . ILE A 1 85 ? 27.128 -2.845 -25.569 1.00 89.25 85 ILE A N 1
ATOM 667 C CA . ILE A 1 85 ? 26.828 -1.432 -25.365 1.00 89.25 85 ILE A CA 1
ATOM 668 C C . ILE A 1 85 ? 27.796 -0.913 -24.309 1.00 89.25 85 ILE A C 1
ATOM 670 O O . ILE A 1 85 ? 27.890 -1.481 -23.225 1.00 89.25 85 ILE A O 1
ATOM 674 N N . GLU A 1 86 ? 28.514 0.157 -24.630 1.00 90.50 86 GLU A N 1
ATOM 675 C CA . GLU A 1 86 ? 29.357 0.887 -23.683 1.00 90.50 86 GLU A CA 1
ATOM 676 C C . GLU A 1 86 ? 28.597 2.123 -23.197 1.00 90.50 86 GLU A C 1
ATOM 678 O O . GLU A 1 86 ? 27.938 2.816 -23.975 1.00 90.50 86 GLU A O 1
ATOM 683 N N . PHE A 1 87 ? 28.697 2.400 -21.905 1.00 87.00 87 PHE A N 1
ATOM 684 C CA . PHE A 1 87 ? 27.982 3.473 -21.233 1.00 87.00 87 PHE A CA 1
ATOM 685 C C . PHE A 1 87 ? 28.969 4.442 -20.583 1.00 87.00 87 PHE A C 1
ATOM 687 O O . PHE A 1 87 ? 30.079 4.082 -20.191 1.00 87.00 87 PHE A O 1
ATOM 694 N N . THR A 1 88 ? 28.561 5.699 -20.426 1.00 85.56 88 THR A N 1
ATOM 695 C CA . THR A 1 88 ? 29.326 6.653 -19.614 1.00 85.56 88 THR A CA 1
ATOM 696 C C . THR A 1 88 ? 29.064 6.406 -18.122 1.00 85.56 88 THR A C 1
ATOM 698 O O . THR A 1 88 ? 27.984 5.936 -17.765 1.00 85.56 88 THR A O 1
ATOM 701 N N . PRO A 1 89 ? 29.970 6.794 -17.205 1.00 80.12 89 PRO A N 1
ATOM 702 C CA . PRO A 1 89 ? 29.766 6.606 -15.762 1.00 80.12 89 PRO A CA 1
ATOM 703 C C . PRO A 1 89 ? 28.503 7.270 -15.183 1.00 80.12 89 PRO A C 1
ATOM 705 O O . PRO A 1 89 ? 28.049 6.893 -14.103 1.00 80.12 89 PRO A O 1
ATOM 708 N N . SER A 1 90 ? 27.938 8.258 -15.886 1.00 82.50 90 SER A N 1
ATOM 709 C CA . SER A 1 90 ? 26.687 8.939 -15.533 1.00 82.50 90 SER A CA 1
ATOM 710 C C . SER A 1 90 ? 25.436 8.298 -16.145 1.00 82.50 90 SER A C 1
ATOM 712 O O . SER A 1 90 ? 24.337 8.815 -15.951 1.00 82.50 90 SER A O 1
ATOM 714 N N . SER A 1 91 ? 25.582 7.198 -16.885 1.00 85.19 91 SER A N 1
ATOM 715 C CA . SER A 1 91 ? 24.469 6.526 -17.549 1.00 85.19 91 SER A CA 1
ATOM 716 C C . SER A 1 91 ? 23.543 5.823 -16.556 1.00 85.19 91 SER A C 1
ATOM 718 O O . SER A 1 91 ? 23.954 5.296 -15.514 1.00 85.19 91 SER A O 1
ATOM 720 N N . GLU A 1 92 ? 22.269 5.803 -16.926 1.00 86.19 92 GLU A N 1
ATOM 721 C CA . GLU A 1 92 ? 21.182 5.125 -16.235 1.00 86.19 92 GLU A CA 1
ATOM 722 C C . GLU A 1 92 ? 20.439 4.257 -17.248 1.00 86.19 92 GLU A C 1
ATOM 724 O O . GLU A 1 92 ? 20.120 4.711 -18.347 1.00 86.19 92 GLU A O 1
ATOM 729 N N . VAL A 1 93 ? 20.148 3.020 -16.858 1.00 86.00 93 VAL A N 1
ATOM 730 C CA . VAL A 1 93 ? 19.260 2.124 -17.594 1.00 86.00 93 VAL A CA 1
ATOM 731 C C . VAL A 1 93 ? 18.045 1.869 -16.717 1.00 86.00 93 VAL A C 1
ATOM 733 O O . VAL A 1 93 ? 18.187 1.499 -15.552 1.00 86.00 93 VAL A O 1
ATOM 736 N N . SER A 1 94 ? 16.848 2.053 -17.268 1.00 86.69 94 SER A N 1
ATOM 737 C CA . SER A 1 94 ? 15.616 1.614 -16.622 1.00 86.69 94 SER A CA 1
ATOM 738 C C . SER A 1 94 ? 14.777 0.791 -17.586 1.00 86.69 94 SER A C 1
ATOM 740 O O . SER A 1 94 ? 14.735 1.073 -18.783 1.00 86.69 94 SER A O 1
ATOM 742 N N . PHE A 1 95 ? 14.118 -0.236 -17.064 1.00 85.38 95 PHE A N 1
ATOM 743 C CA . PHE A 1 95 ? 13.195 -1.067 -17.824 1.00 85.38 95 PHE A CA 1
ATOM 744 C C . PHE A 1 95 ? 11.979 -1.411 -16.972 1.00 85.38 95 PHE A C 1
ATOM 746 O O . PHE A 1 95 ? 12.053 -1.453 -15.744 1.00 85.38 95 PHE A O 1
ATOM 753 N N . ALA A 1 96 ? 10.859 -1.635 -17.644 1.00 87.25 96 ALA A N 1
ATOM 754 C CA . ALA A 1 96 ? 9.616 -2.088 -17.050 1.00 87.25 96 ALA A CA 1
ATOM 755 C C . ALA A 1 96 ? 8.924 -3.049 -18.004 1.00 87.25 96 ALA A C 1
ATOM 757 O O . ALA A 1 96 ? 9.126 -2.994 -19.219 1.00 87.25 96 ALA A O 1
ATOM 758 N N . PHE A 1 97 ? 8.093 -3.908 -17.434 1.00 87.19 97 PHE A N 1
ATOM 759 C CA . PHE A 1 97 ? 7.246 -4.815 -18.187 1.00 87.19 97 PHE A CA 1
ATOM 760 C C . PHE A 1 97 ? 5.868 -4.176 -18.327 1.00 87.19 97 PHE A C 1
ATOM 762 O O . PHE A 1 97 ? 5.270 -3.781 -17.326 1.00 87.19 97 PHE A O 1
ATOM 769 N N . ASN A 1 98 ? 5.360 -4.069 -19.556 1.00 89.62 98 ASN A N 1
ATOM 770 C CA . ASN A 1 98 ? 4.046 -3.466 -19.803 1.00 89.62 98 ASN A CA 1
ATOM 771 C C . ASN A 1 98 ? 2.941 -4.177 -19.017 1.00 89.62 98 ASN A C 1
ATOM 773 O O . ASN A 1 98 ? 2.073 -3.508 -18.467 1.00 89.62 98 ASN A O 1
ATOM 777 N N . ASP A 1 99 ? 3.033 -5.501 -18.885 1.00 91.06 99 ASP A N 1
ATOM 778 C CA . ASP A 1 99 ? 2.081 -6.296 -18.109 1.00 91.06 99 ASP A CA 1
ATOM 779 C C . ASP A 1 99 ? 2.056 -5.864 -16.639 1.00 91.06 99 ASP A C 1
ATOM 781 O O . ASP A 1 99 ? 0.983 -5.686 -16.076 1.00 91.06 99 ASP A O 1
ATOM 785 N N . VAL A 1 100 ? 3.223 -5.579 -16.044 1.00 91.38 100 VAL A N 1
ATOM 786 C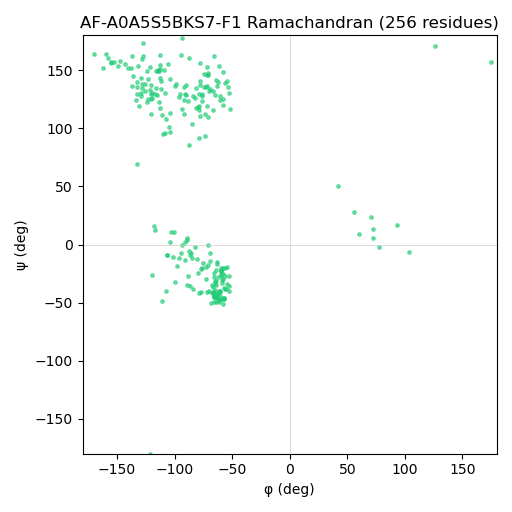 CA . VAL A 1 100 ? 3.325 -5.034 -14.680 1.00 91.38 100 VAL A CA 1
ATOM 787 C C . VAL A 1 100 ? 2.705 -3.642 -14.589 1.00 91.38 100 VAL A C 1
ATOM 789 O O . VAL A 1 100 ? 1.947 -3.357 -13.665 1.00 91.38 100 VAL A O 1
ATOM 792 N N . LEU A 1 101 ? 2.986 -2.769 -15.558 1.00 92.69 101 LEU A N 1
ATOM 793 C CA . LEU A 1 101 ? 2.422 -1.417 -15.580 1.00 92.69 101 LEU A CA 1
ATOM 794 C C . LEU A 1 101 ? 0.900 -1.413 -15.786 1.00 92.69 101 LEU A C 1
ATOM 796 O O . LEU A 1 101 ? 0.241 -0.454 -15.377 1.00 92.69 101 LEU A O 1
ATOM 800 N N . ALA A 1 102 ? 0.350 -2.461 -16.400 1.00 95.44 102 ALA A N 1
ATOM 801 C CA . ALA A 1 102 ? -1.076 -2.647 -16.628 1.00 95.44 102 ALA A CA 1
ATOM 802 C C . ALA A 1 102 ? -1.812 -3.286 -15.432 1.00 95.44 102 ALA A C 1
ATOM 804 O O . ALA A 1 102 ? -3.043 -3.263 -15.415 1.00 95.44 102 ALA A O 1
ATOM 805 N N . MET A 1 103 ? -1.106 -3.828 -14.428 1.00 96.25 103 MET A N 1
ATOM 806 C CA . MET A 1 103 ? -1.729 -4.523 -13.291 1.00 96.25 103 MET A CA 1
ATOM 807 C C . MET A 1 103 ? -2.664 -3.595 -12.498 1.00 96.25 103 MET A C 1
ATOM 809 O O . MET A 1 103 ? -2.225 -2.528 -12.041 1.00 96.25 103 MET A O 1
ATOM 813 N N . PRO A 1 104 ? -3.926 -3.996 -12.248 1.00 97.69 104 PRO A N 1
ATOM 814 C CA . PRO A 1 104 ? -4.794 -3.304 -11.306 1.00 97.69 104 PRO A CA 1
ATOM 815 C C . PRO A 1 104 ? -4.151 -3.257 -9.924 1.00 97.69 104 PRO A C 1
ATOM 817 O O . PRO A 1 104 ? -3.803 -4.289 -9.353 1.00 97.69 104 PRO A O 1
ATOM 820 N N . THR A 1 105 ? -4.027 -2.051 -9.381 1.00 96.88 105 THR A N 1
ATOM 821 C CA . THR A 1 105 ? -3.357 -1.774 -8.114 1.00 96.88 105 THR A CA 1
ATOM 822 C C . THR A 1 105 ? -4.253 -0.946 -7.198 1.00 96.88 105 THR A C 1
ATOM 824 O O . THR A 1 105 ? -4.789 0.096 -7.586 1.00 96.88 105 THR A O 1
ATOM 827 N N . PHE A 1 106 ? -4.392 -1.396 -5.953 1.00 97.50 106 PHE A N 1
ATOM 828 C CA . PHE A 1 106 ? -4.952 -0.624 -4.850 1.00 97.50 106 PHE A CA 1
ATOM 829 C C . PHE A 1 106 ? -3.849 -0.297 -3.849 1.00 97.50 106 PHE A C 1
ATOM 831 O O . PHE A 1 106 ? -3.354 -1.175 -3.146 1.00 97.50 106 PHE A O 1
ATOM 838 N N . CYS A 1 107 ? -3.482 0.976 -3.756 1.00 95.44 107 CYS A N 1
ATOM 839 C CA . CYS A 1 107 ? -2.551 1.461 -2.739 1.00 95.44 107 CYS A CA 1
ATOM 840 C C . CYS A 1 107 ? -3.303 1.840 -1.462 1.00 95.44 107 CYS A C 1
ATOM 842 O O . CYS A 1 107 ? -4.487 2.133 -1.514 1.00 95.44 107 CYS A O 1
ATOM 844 N N . SER A 1 108 ? -2.648 1.936 -0.318 1.00 96.94 108 SER A N 1
ATOM 845 C CA . SER A 1 108 ? -3.200 2.464 0.936 1.00 96.94 108 SER A CA 1
ATOM 846 C C . SER A 1 108 ? -2.052 2.875 1.849 1.00 96.94 108 SER A C 1
ATOM 848 O O . SER A 1 108 ? -0.918 2.480 1.607 1.00 96.94 108 SER A O 1
ATOM 850 N N . TYR A 1 109 ? -2.326 3.665 2.878 1.00 95.94 109 TYR A N 1
ATOM 851 C CA . TYR A 1 109 ? -1.347 3.938 3.924 1.00 95.94 109 TYR A CA 1
ATOM 852 C C . TYR A 1 109 ? -1.391 2.804 4.953 1.00 95.94 109 TYR A C 1
ATOM 854 O O . TYR A 1 109 ? -2.467 2.455 5.448 1.00 95.94 109 TYR A O 1
ATOM 862 N N . ALA A 1 110 ? -0.244 2.215 5.269 1.00 96.06 110 ALA A N 1
ATOM 863 C CA . ALA A 1 110 ? -0.122 1.135 6.236 1.00 96.06 110 ALA A CA 1
ATOM 864 C C . ALA A 1 110 ? -0.156 1.686 7.665 1.00 96.06 110 ALA A C 1
ATOM 866 O O . ALA A 1 110 ? 0.621 2.564 8.020 1.00 96.06 110 ALA A O 1
ATOM 867 N N . VAL A 1 111 ? -1.004 1.130 8.528 1.00 94.94 111 VAL A N 1
ATOM 868 C CA . VAL A 1 111 ? -0.958 1.411 9.968 1.00 94.94 111 VAL A CA 1
ATOM 869 C C . VAL A 1 111 ? -0.469 0.154 10.670 1.00 94.94 111 VAL A C 1
ATOM 871 O O . VAL A 1 111 ? -1.228 -0.782 10.944 1.00 94.94 111 VAL A O 1
ATOM 874 N N . ASP A 1 112 ? 0.837 0.124 10.908 1.00 92.12 112 ASP A N 1
ATOM 875 C CA . ASP A 1 112 ? 1.516 -0.964 11.605 1.00 92.12 112 ASP A CA 1
ATOM 876 C C . ASP A 1 112 ? 1.658 -0.692 13.110 1.00 92.12 112 ASP A C 1
ATOM 878 O O . ASP A 1 112 ? 1.282 0.360 13.632 1.00 92.12 112 ASP A O 1
ATOM 882 N N . SER A 1 113 ? 2.231 -1.660 13.822 1.00 92.69 113 SER A N 1
ATOM 883 C CA . SER A 1 113 ? 2.473 -1.602 15.264 1.00 92.69 113 SER A CA 1
ATOM 884 C C . SER A 1 113 ? 3.261 -0.375 15.751 1.00 92.69 113 SER A C 1
ATOM 886 O O . SER A 1 113 ? 3.214 -0.077 16.943 1.00 92.69 113 SER A O 1
ATOM 888 N N . ASN A 1 114 ? 4.001 0.327 14.880 1.00 92.06 114 ASN A N 1
ATOM 889 C CA . ASN A 1 114 ? 4.731 1.539 15.268 1.00 92.06 114 ASN A CA 1
ATOM 890 C C . ASN A 1 114 ? 3.810 2.749 15.423 1.00 92.06 114 ASN A C 1
ATOM 892 O O . ASN A 1 114 ? 4.157 3.684 16.135 1.00 92.06 114 ASN A O 1
ATOM 896 N N . HIS A 1 115 ? 2.623 2.719 14.824 1.00 93.06 115 HIS A N 1
ATOM 897 C CA . HIS A 1 115 ? 1.637 3.796 14.900 1.00 93.06 115 HIS A CA 1
ATOM 898 C C . HIS A 1 115 ? 0.682 3.637 16.089 1.00 93.06 115 HIS A C 1
ATOM 900 O O . HIS A 1 115 ? -0.284 4.382 16.201 1.00 93.06 115 HIS A O 1
ATOM 906 N N . LEU A 1 116 ? 0.911 2.652 16.963 1.00 95.44 116 LEU A N 1
ATOM 907 C CA . LEU A 1 116 ? -0.041 2.258 17.997 1.00 95.44 116 LEU A CA 1
ATOM 908 C C . LEU A 1 116 ? 0.604 2.322 19.377 1.00 95.44 116 LEU A C 1
ATOM 910 O O . LEU A 1 116 ? 1.601 1.644 19.622 1.00 95.44 116 LEU A O 1
ATOM 914 N N . GLU A 1 117 ? 0.028 3.103 20.286 1.00 96.19 117 GLU A N 1
ATOM 915 C CA . GLU A 1 117 ? 0.400 3.118 21.703 1.00 96.19 117 GLU A CA 1
ATOM 916 C C . GLU A 1 117 ? -0.581 2.295 22.529 1.00 96.19 117 GLU A C 1
ATOM 918 O O . GLU A 1 117 ? -1.791 2.384 22.341 1.00 96.19 117 GLU A O 1
ATOM 923 N N . ILE A 1 118 ? -0.068 1.491 23.459 1.00 96.44 118 ILE A N 1
ATOM 924 C CA . ILE A 1 118 ? -0.902 0.729 24.388 1.00 96.44 118 ILE A CA 1
ATOM 925 C C . ILE A 1 118 ? -1.361 1.677 25.497 1.00 96.44 118 ILE A C 1
ATOM 927 O O . ILE A 1 118 ? -0.543 2.165 26.276 1.00 96.44 118 ILE A O 1
ATOM 931 N N . ILE A 1 119 ? -2.671 1.909 25.575 1.00 96.69 119 ILE A N 1
ATOM 932 C CA . ILE A 1 119 ? -3.301 2.780 26.581 1.00 96.69 119 ILE A CA 1
ATOM 933 C C . ILE A 1 119 ? -4.056 1.991 27.657 1.00 96.69 119 ILE A C 1
ATOM 935 O O . ILE A 1 119 ? -4.500 2.555 28.654 1.00 96.69 119 ILE A O 1
ATOM 939 N N . GLY A 1 120 ? -4.215 0.682 27.463 1.00 95.38 120 GLY A N 1
ATOM 940 C CA . GLY A 1 120 ? -4.839 -0.206 28.431 1.00 95.38 120 GLY A CA 1
ATOM 941 C C . GLY A 1 120 ? -4.676 -1.671 28.053 1.00 95.38 120 GLY A C 1
ATOM 942 O O . GLY A 1 120 ? -4.374 -2.017 26.910 1.00 95.38 120 GLY A O 1
ATOM 943 N N . GLU A 1 121 ? -4.907 -2.545 29.022 1.00 94.94 121 GLU A N 1
ATOM 944 C CA . GLU A 1 121 ? -4.784 -3.987 28.860 1.00 94.94 121 GLU A CA 1
ATOM 945 C C . GLU A 1 121 ? -5.965 -4.686 29.534 1.00 94.94 121 GLU A C 1
ATOM 947 O O . GLU A 1 121 ? -6.358 -4.330 30.642 1.00 94.94 121 GLU A O 1
ATOM 952 N N . ASN A 1 122 ? -6.529 -5.676 28.845 1.00 93.38 122 ASN A N 1
ATOM 953 C CA . ASN A 1 122 ? -7.580 -6.559 29.346 1.00 93.38 122 ASN A CA 1
ATOM 954 C C . ASN A 1 122 ? -7.164 -8.022 29.140 1.00 93.38 122 ASN A C 1
ATOM 956 O O . ASN A 1 122 ? -6.152 -8.297 28.493 1.00 93.38 122 ASN A O 1
ATOM 960 N N . GLU A 1 123 ? -7.937 -8.980 29.659 1.00 90.19 123 GLU A N 1
ATOM 961 C CA . GLU A 1 123 ? -7.599 -10.411 29.559 1.00 90.19 123 GLU A CA 1
ATOM 962 C C . GLU A 1 123 ? -7.398 -10.883 28.108 1.00 90.19 123 GLU A C 1
ATOM 964 O O . GLU A 1 123 ? -6.459 -11.626 27.845 1.00 90.19 123 GLU A O 1
ATOM 969 N N . GLY A 1 124 ? -8.198 -10.394 27.152 1.00 92.81 124 GLY A N 1
ATOM 970 C CA . GLY A 1 124 ? -8.143 -10.839 25.750 1.00 92.81 124 GLY A CA 1
ATOM 971 C C . GLY A 1 124 ? -7.523 -9.864 24.742 1.00 92.81 124 GLY A C 1
ATOM 972 O O . GLY A 1 124 ? -7.325 -10.236 23.586 1.00 92.81 124 GLY A O 1
ATOM 973 N N . TYR A 1 125 ? -7.242 -8.614 25.120 1.00 94.81 125 TYR A N 1
ATOM 974 C CA . TYR A 1 125 ? -6.792 -7.594 24.166 1.00 94.81 125 TYR A CA 1
ATOM 975 C C . TYR A 1 125 ? -5.975 -6.474 24.813 1.00 94.81 125 TYR A C 1
ATOM 977 O O . TYR A 1 125 ? -6.116 -6.176 26.002 1.00 94.81 125 TYR A O 1
ATOM 985 N N . TYR A 1 126 ? -5.163 -5.811 23.992 1.00 95.94 126 TYR A N 1
ATOM 986 C CA . TYR A 1 126 ? -4.599 -4.496 24.282 1.00 95.94 126 TYR A CA 1
ATOM 987 C C . TYR A 1 126 ? -5.531 -3.424 23.727 1.00 95.94 126 TYR A C 1
ATOM 989 O O . TYR A 1 126 ? -5.932 -3.490 22.565 1.00 95.94 126 TYR A O 1
ATOM 997 N N . LEU A 1 127 ? -5.901 -2.442 24.547 1.00 96.75 127 LEU A N 1
ATOM 998 C CA . LEU A 1 127 ? -6.540 -1.234 24.044 1.00 96.75 127 LEU A CA 1
ATOM 999 C C . LEU A 1 127 ? -5.432 -0.323 23.525 1.00 96.75 127 LEU A C 1
ATOM 1001 O O . LEU A 1 127 ? -4.562 0.090 24.297 1.00 96.75 127 LEU A O 1
ATOM 1005 N N . VAL A 1 128 ? -5.463 -0.031 22.229 1.00 96.50 128 VAL A N 1
ATOM 1006 C CA . VAL A 1 128 ? -4.454 0.810 21.589 1.00 96.50 128 VAL A CA 1
ATOM 1007 C C . VAL A 1 128 ? -5.047 2.125 21.118 1.00 96.50 128 VAL A C 1
ATOM 1009 O O . VAL A 1 128 ? -6.242 2.224 20.837 1.00 96.50 128 VAL A O 1
ATOM 1012 N N . GLU A 1 129 ? -4.184 3.123 21.026 1.00 95.81 129 GLU A N 1
ATOM 1013 C CA . GLU A 1 129 ? -4.455 4.432 20.460 1.00 95.81 129 GLU A CA 1
ATOM 1014 C C . GLU A 1 129 ? -3.583 4.640 19.222 1.00 95.81 129 GLU A C 1
ATOM 1016 O O . GLU A 1 129 ? -2.392 4.323 19.232 1.00 95.81 129 GLU A O 1
ATOM 1021 N N . LEU A 1 130 ? -4.188 5.146 18.150 1.00 94.81 130 LEU A N 1
ATOM 1022 C CA . LEU A 1 130 ? -3.493 5.531 16.931 1.00 94.81 130 LEU A CA 1
ATOM 1023 C C . LEU A 1 130 ? -2.763 6.857 17.145 1.00 94.81 130 LEU A C 1
ATOM 1025 O O . LEU A 1 130 ? -3.393 7.859 17.474 1.00 94.81 130 LEU A O 1
ATOM 1029 N N . VAL A 1 131 ? -1.452 6.864 16.917 1.00 92.75 131 VAL A N 1
ATOM 1030 C CA . VAL A 1 131 ? -0.598 8.023 17.178 1.00 92.75 131 VAL A CA 1
ATOM 1031 C C . VAL A 1 131 ? 0.278 8.328 15.970 1.00 92.75 131 VAL A C 1
ATOM 1033 O O . VAL A 1 131 ? 1.139 7.524 15.602 1.00 92.75 131 VAL A O 1
ATOM 1036 N N . PHE A 1 132 ? 0.096 9.534 15.435 1.00 90.75 132 PHE A N 1
ATOM 1037 C CA . PHE A 1 132 ? 0.962 10.170 14.443 1.00 90.75 132 PHE A CA 1
ATOM 1038 C C . PHE A 1 132 ? 1.722 11.329 15.081 1.00 90.75 132 PHE A C 1
ATOM 1040 O O . PHE A 1 132 ? 1.211 11.989 15.990 1.00 90.75 132 PHE A O 1
ATOM 1047 N N . THR A 1 133 ? 2.921 11.611 14.582 1.00 90.12 133 THR A N 1
ATOM 1048 C CA . THR A 1 133 ? 3.584 12.885 14.883 1.00 90.12 133 THR A CA 1
ATOM 1049 C C . THR A 1 133 ? 2.880 14.042 14.155 1.00 90.12 133 THR A C 1
ATOM 1051 O O . THR A 1 133 ? 2.272 13.830 13.098 1.00 90.12 133 THR A O 1
ATOM 1054 N N . PRO A 1 134 ? 2.937 15.281 14.683 1.00 90.56 134 PRO A N 1
ATOM 1055 C CA . PRO A 1 134 ? 2.404 16.451 13.984 1.00 90.56 134 PRO A CA 1
ATOM 1056 C C . PRO A 1 134 ? 2.989 16.630 12.579 1.00 90.56 134 PRO A C 1
ATOM 1058 O O . PRO A 1 134 ? 2.270 16.994 11.651 1.00 90.56 134 PRO A O 1
ATOM 1061 N N . GLU A 1 135 ? 4.280 16.351 12.410 1.00 91.12 135 GLU A N 1
ATOM 1062 C CA . GLU A 1 135 ? 4.992 16.452 11.138 1.00 91.12 135 GLU A CA 1
ATOM 1063 C C . GLU A 1 135 ? 4.476 15.429 10.118 1.00 91.12 135 GLU A C 1
ATOM 1065 O O . GLU A 1 135 ? 4.122 15.813 9.002 1.00 91.12 135 GLU A O 1
ATOM 1070 N N . GLU A 1 136 ? 4.358 14.153 10.507 1.00 90.00 136 GLU A N 1
ATOM 1071 C CA . GLU A 1 136 ? 3.788 13.099 9.653 1.00 90.00 136 GLU A CA 1
ATOM 1072 C C . GLU A 1 136 ? 2.363 13.443 9.226 1.00 90.00 136 GLU A C 1
ATOM 1074 O O . GLU A 1 136 ? 2.022 13.347 8.047 1.00 90.00 136 GLU A O 1
ATOM 1079 N N . LEU A 1 137 ? 1.527 13.879 10.171 1.00 90.62 137 LEU A N 1
ATOM 1080 C CA . LEU A 1 137 ? 0.134 14.188 9.883 1.00 90.62 137 LEU A CA 1
ATOM 1081 C C . LEU A 1 137 ? -0.002 15.388 8.939 1.00 90.62 137 LEU A C 1
ATOM 1083 O O . LEU A 1 137 ? -0.807 15.347 8.009 1.00 90.62 137 LEU A O 1
ATOM 1087 N N . ASN A 1 138 ? 0.798 16.438 9.142 1.00 91.19 138 ASN A N 1
ATOM 1088 C CA . ASN A 1 138 ? 0.822 17.596 8.250 1.00 91.19 138 ASN A CA 1
ATOM 1089 C C . ASN A 1 138 ? 1.238 17.205 6.827 1.00 91.19 138 ASN A C 1
ATOM 1091 O O . ASN A 1 138 ? 0.625 17.679 5.866 1.00 91.19 138 ASN A O 1
ATOM 1095 N N . GLN A 1 139 ? 2.231 16.324 6.686 1.00 89.12 139 GLN A N 1
ATOM 1096 C CA . GLN A 1 139 ? 2.663 15.818 5.384 1.00 89.12 139 GLN A CA 1
ATOM 1097 C C . GLN A 1 139 ? 1.543 15.011 4.708 1.00 89.12 139 GLN A C 1
ATOM 1099 O O . GLN A 1 139 ? 1.155 15.316 3.584 1.00 89.12 139 GLN A O 1
ATOM 1104 N N . ILE A 1 140 ? 0.929 14.066 5.429 1.00 89.19 140 ILE A N 1
ATOM 1105 C CA . ILE A 1 140 ? -0.190 13.248 4.933 1.00 89.19 140 ILE A CA 1
ATOM 1106 C C . ILE A 1 140 ? -1.367 14.119 4.469 1.00 89.19 140 ILE A C 1
ATOM 1108 O O . ILE A 1 140 ? -1.921 13.894 3.391 1.00 89.19 140 ILE A O 1
ATOM 1112 N N . VAL A 1 141 ? -1.753 15.120 5.265 1.00 90.56 141 VAL A N 1
ATOM 1113 C CA . VAL A 1 141 ? -2.858 16.030 4.930 1.00 90.56 141 VAL A CA 1
ATOM 1114 C C . VAL A 1 141 ? -2.533 16.862 3.692 1.00 90.56 141 VAL A C 1
ATOM 1116 O O . VAL A 1 141 ? -3.413 17.075 2.856 1.00 90.56 141 VAL A O 1
ATOM 1119 N N . THR A 1 142 ? -1.284 17.312 3.564 1.00 88.81 142 THR A N 1
ATOM 1120 C CA . THR A 1 142 ? -0.815 18.093 2.411 1.00 88.81 142 THR A CA 1
ATOM 1121 C C . THR A 1 142 ? -0.836 17.264 1.128 1.00 88.81 142 THR A C 1
ATOM 1123 O O . THR A 1 142 ? -1.319 17.743 0.100 1.00 88.81 142 THR A O 1
ATOM 1126 N N . ASP A 1 143 ? -0.369 16.017 1.192 1.00 85.44 143 ASP A N 1
ATOM 1127 C CA . ASP A 1 143 ? -0.186 15.177 0.007 1.00 85.44 143 ASP A CA 1
ATOM 1128 C C . ASP A 1 143 ? -1.471 14.463 -0.424 1.00 85.44 143 ASP A C 1
ATOM 1130 O O . ASP A 1 143 ? -1.745 14.333 -1.621 1.00 85.44 143 ASP A O 1
ATOM 1134 N N . PHE A 1 144 ? -2.282 14.006 0.537 1.00 87.56 144 PHE A N 1
ATOM 1135 C CA . PHE A 1 144 ? -3.390 13.087 0.264 1.00 87.56 144 PHE A CA 1
ATOM 1136 C C . PHE A 1 144 ? -4.774 13.614 0.645 1.00 87.56 144 PHE A C 1
ATOM 1138 O O . PHE A 1 144 ? -5.768 13.212 0.032 1.00 87.56 144 PHE A O 1
ATOM 1145 N N . GLY A 1 145 ? -4.855 14.527 1.612 1.00 90.75 145 GLY A N 1
ATOM 1146 C CA . GLY A 1 145 ? -6.082 15.237 1.962 1.00 90.75 145 GLY A CA 1
ATOM 1147 C C . GLY A 1 145 ? -6.488 15.159 3.430 1.00 90.75 145 GLY A C 1
ATOM 1148 O O . GLY A 1 145 ? -5.919 14.431 4.238 1.00 90.75 145 GLY A O 1
ATOM 1149 N N . GLU A 1 146 ? -7.497 15.954 3.778 1.00 94.81 146 GLU A N 1
ATOM 1150 C CA . GLU A 1 146 ? -7.863 16.250 5.165 1.00 94.81 146 GLU A CA 1
ATOM 1151 C C . GLU A 1 146 ? -8.840 15.266 5.814 1.00 94.81 146 GLU A C 1
ATOM 1153 O O . GLU A 1 146 ? -9.083 15.363 7.017 1.00 94.81 146 GLU A O 1
ATOM 1158 N N . HIS A 1 147 ? -9.374 14.305 5.061 1.00 96.31 147 HIS A N 1
ATOM 1159 C CA . HIS A 1 147 ? -10.189 13.218 5.598 1.00 96.31 147 HIS A CA 1
ATOM 1160 C C . HIS A 1 147 ? -9.486 11.878 5.428 1.00 96.31 147 HIS A C 1
ATOM 1162 O O . HIS A 1 147 ? -8.761 11.665 4.457 1.00 96.31 147 HIS A O 1
ATOM 1168 N N . ALA A 1 148 ? -9.741 10.962 6.357 1.00 96.62 148 ALA A N 1
ATOM 1169 C CA . ALA A 1 148 ? -9.170 9.626 6.366 1.00 96.62 148 ALA A CA 1
ATOM 1170 C C . ALA A 1 148 ? -10.253 8.577 6.615 1.00 96.62 148 ALA A C 1
ATOM 1172 O O . ALA A 1 148 ? -11.079 8.738 7.508 1.00 96.62 148 ALA A O 1
ATOM 1173 N N . LEU A 1 149 ? -10.223 7.490 5.853 1.00 97.94 149 LEU A N 1
ATOM 1174 C CA . LEU A 1 149 ? -10.959 6.261 6.114 1.00 97.94 149 LEU A CA 1
ATOM 1175 C C . LEU A 1 149 ? -9.978 5.219 6.648 1.00 97.94 149 LEU A C 1
ATOM 1177 O O . LEU A 1 149 ? -9.113 4.765 5.901 1.00 97.94 149 LEU A O 1
ATOM 1181 N N . PHE A 1 150 ? -10.129 4.831 7.911 1.00 97.56 150 PHE A N 1
ATOM 1182 C CA . PHE A 1 150 ? -9.381 3.731 8.522 1.00 97.56 150 PHE A CA 1
ATOM 1183 C C . PHE A 1 150 ? -10.201 2.452 8.454 1.00 97.56 150 PHE A C 1
ATOM 1185 O O . PHE A 1 150 ? -11.361 2.466 8.851 1.00 97.56 150 PHE A O 1
ATOM 1192 N N . ILE A 1 151 ? -9.612 1.359 7.972 1.00 98.06 151 ILE A N 1
ATOM 1193 C CA . ILE A 1 151 ? -10.282 0.065 7.785 1.00 98.06 151 ILE A CA 1
ATOM 1194 C C . ILE A 1 151 ? -9.476 -1.010 8.510 1.00 98.06 151 ILE A C 1
ATOM 1196 O O . ILE A 1 151 ? -8.247 -1.034 8.412 1.00 98.06 151 ILE A O 1
ATOM 1200 N N . ASN A 1 152 ? -10.155 -1.926 9.202 1.00 97.00 152 ASN A N 1
ATOM 1201 C CA . ASN A 1 152 ? -9.518 -3.110 9.770 1.00 97.00 152 ASN A CA 1
ATOM 1202 C C . ASN A 1 152 ? -8.821 -3.943 8.679 1.00 97.00 152 ASN A C 1
ATOM 1204 O O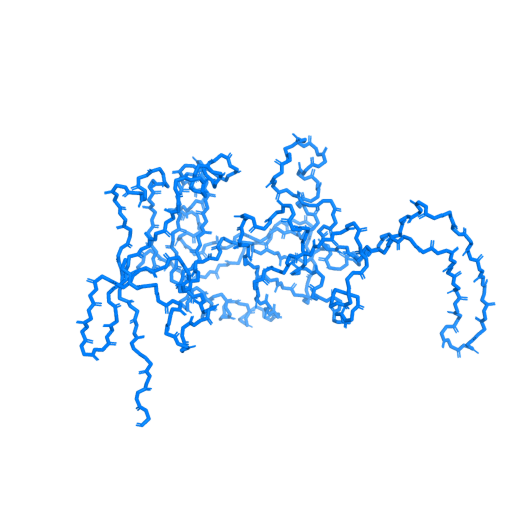 . ASN A 1 152 ? -9.473 -4.432 7.754 1.00 97.00 152 ASN A O 1
ATOM 1208 N N . TYR A 1 153 ? -7.504 -4.13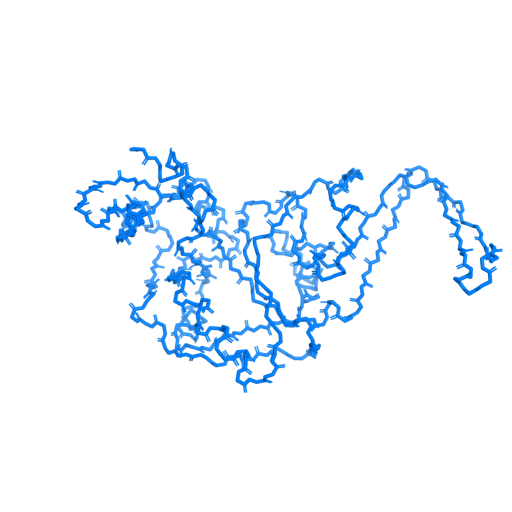3 8.807 1.00 96.44 153 TYR A N 1
ATOM 1209 C CA . TYR A 1 153 ? -6.694 -4.786 7.776 1.00 96.44 153 TYR A CA 1
ATOM 1210 C C . TYR A 1 153 ? -7.120 -6.238 7.534 1.00 96.44 153 TYR A C 1
ATOM 1212 O O . TYR A 1 153 ? -7.346 -6.632 6.393 1.00 96.44 153 TYR A O 1
ATOM 1220 N N . GLY A 1 154 ? -7.298 -7.023 8.602 1.00 95.50 154 GLY A N 1
ATOM 1221 C CA . GLY A 1 154 ? -7.673 -8.435 8.489 1.00 95.50 154 GLY A CA 1
ATOM 1222 C C . GLY A 1 154 ? -9.026 -8.634 7.803 1.00 95.50 154 GLY A C 1
ATOM 1223 O O . GLY A 1 154 ? -9.160 -9.499 6.939 1.00 95.50 154 GLY A O 1
ATOM 1224 N N . LYS A 1 155 ? -10.017 -7.797 8.136 1.00 96.69 155 LYS A N 1
ATOM 1225 C CA . LYS A 1 155 ? -11.332 -7.815 7.479 1.00 96.69 155 LYS A CA 1
ATOM 1226 C C . LYS A 1 155 ? -11.246 -7.403 6.016 1.00 96.69 155 LYS A C 1
ATOM 1228 O O . LYS A 1 155 ? -11.808 -8.090 5.171 1.00 96.69 155 LYS A O 1
ATOM 1233 N N . PHE A 1 156 ? -10.505 -6.341 5.707 1.00 98.06 156 PHE A N 1
ATOM 1234 C CA . PHE A 1 156 ? -10.324 -5.900 4.327 1.00 98.06 156 PHE A CA 1
ATOM 1235 C C . PHE A 1 156 ? -9.665 -6.979 3.460 1.00 98.06 156 PHE A C 1
ATOM 1237 O O . PHE A 1 156 ? -10.174 -7.293 2.389 1.00 98.06 156 PHE A O 1
ATOM 1244 N N . VAL A 1 157 ? -8.578 -7.593 3.943 1.00 97.81 157 VAL A N 1
ATOM 1245 C CA . VAL A 1 157 ? -7.877 -8.675 3.234 1.00 97.81 157 VAL A CA 1
ATOM 1246 C C . VAL A 1 157 ? -8.800 -9.862 2.986 1.00 97.81 157 VAL A C 1
ATOM 1248 O O . VAL A 1 157 ? -8.807 -10.386 1.875 1.00 97.81 157 VAL A O 1
ATOM 1251 N N . ALA A 1 158 ? -9.578 -10.284 3.986 1.00 97.75 158 ALA A N 1
ATOM 1252 C CA . ALA A 1 158 ? -10.486 -11.421 3.846 1.00 97.75 158 ALA A CA 1
ATOM 1253 C C . ALA A 1 158 ? -11.533 -11.186 2.744 1.00 97.75 158 ALA A C 1
ATOM 1255 O O . ALA A 1 158 ? -11.726 -12.041 1.880 1.00 97.75 158 ALA A O 1
ATOM 1256 N N . GLU A 1 159 ? -12.162 -10.010 2.738 1.00 98.12 159 GLU A N 1
ATOM 1257 C CA . GLU A 1 159 ? -13.201 -9.660 1.765 1.00 98.12 159 GLU A CA 1
ATOM 1258 C C . GLU A 1 159 ? -12.629 -9.423 0.363 1.00 98.12 159 GLU A C 1
ATOM 1260 O O . GLU A 1 159 ? -13.188 -9.903 -0.624 1.00 98.12 159 GLU A O 1
ATOM 1265 N N . LEU A 1 160 ? -11.475 -8.756 0.268 1.00 98.25 160 LEU A N 1
ATOM 1266 C CA . LEU A 1 160 ? -10.779 -8.541 -0.999 1.00 98.25 160 LEU A CA 1
ATOM 1267 C C . LEU A 1 160 ? -10.311 -9.864 -1.618 1.00 98.25 160 LEU A C 1
ATOM 1269 O O . LEU A 1 160 ? -10.527 -10.095 -2.806 1.00 98.25 160 LEU A O 1
ATOM 1273 N N . SER A 1 161 ? -9.723 -10.752 -0.809 1.00 98.12 161 SER A N 1
ATOM 1274 C CA . SER A 1 161 ? -9.257 -12.070 -1.262 1.00 98.12 161 SER A CA 1
ATOM 1275 C C . SER A 1 161 ? -10.420 -12.926 -1.745 1.00 98.12 161 SER A C 1
ATOM 1277 O O . SER A 1 161 ? -10.332 -13.532 -2.808 1.00 98.12 161 SER A O 1
ATOM 1279 N N . LYS A 1 162 ? -11.537 -12.933 -1.009 1.00 98.25 162 LYS A N 1
ATOM 1280 C CA . LYS A 1 162 ? -12.755 -13.631 -1.424 1.00 98.25 162 LYS A CA 1
ATOM 1281 C C . LYS A 1 162 ? -13.253 -13.122 -2.780 1.00 98.25 162 LYS A C 1
ATOM 1283 O O . LYS A 1 162 ? -13.439 -13.914 -3.696 1.00 98.25 162 LYS A O 1
ATOM 1288 N N . ALA A 1 163 ? -13.400 -11.806 -2.937 1.00 98.38 163 ALA A N 1
ATOM 1289 C CA . ALA A 1 163 ? -13.886 -11.213 -4.182 1.00 98.38 163 ALA A CA 1
ATOM 1290 C C . ALA A 1 163 ? -12.946 -11.429 -5.379 1.00 98.38 163 ALA A C 1
ATOM 1292 O O . ALA A 1 163 ? -13.430 -11.501 -6.514 1.00 98.38 163 ALA A O 1
ATOM 1293 N N . ALA A 1 164 ? -11.633 -11.509 -5.136 1.00 98.19 164 ALA A N 1
ATOM 1294 C CA . ALA A 1 164 ? -10.635 -11.857 -6.142 1.00 98.19 164 ALA A CA 1
ATOM 1295 C C . ALA A 1 164 ? -10.766 -13.329 -6.571 1.00 98.19 164 ALA A C 1
ATOM 1297 O O . ALA A 1 164 ? -10.910 -13.603 -7.762 1.00 98.19 164 ALA A O 1
ATOM 1298 N N . ILE A 1 165 ? -10.820 -14.259 -5.610 1.00 98.00 165 ILE A N 1
ATOM 1299 C CA . ILE A 1 165 ? -10.993 -15.699 -5.865 1.00 98.00 165 ILE A CA 1
ATOM 1300 C C . ILE A 1 165 ? -12.278 -15.964 -6.656 1.00 98.00 165 ILE A C 1
ATOM 1302 O O . ILE A 1 165 ? -12.234 -16.660 -7.670 1.00 98.00 165 ILE A O 1
ATOM 1306 N N . ASP A 1 166 ? -13.397 -15.352 -6.257 1.00 98.00 166 ASP A N 1
ATOM 1307 C CA . ASP A 1 166 ? -14.700 -15.508 -6.922 1.00 98.00 166 ASP A CA 1
ATOM 1308 C C . ASP A 1 166 ? -14.674 -15.071 -8.403 1.00 98.00 166 ASP A C 1
ATOM 1310 O O . ASP A 1 166 ? -15.510 -15.501 -9.198 1.00 98.00 166 ASP A O 1
ATOM 1314 N N . ARG A 1 167 ? -13.708 -14.227 -8.792 1.00 97.81 167 ARG A N 1
ATOM 1315 C CA . ARG A 1 167 ? -13.513 -13.731 -10.166 1.00 97.81 167 ARG A CA 1
ATOM 1316 C C . ARG A 1 167 ? -12.351 -14.400 -10.906 1.00 97.81 167 ARG A C 1
ATOM 1318 O O . ARG A 1 167 ? -12.086 -14.039 -12.050 1.00 97.81 167 ARG A O 1
ATOM 1325 N N . GLY A 1 168 ? -11.667 -15.364 -10.286 1.00 98.00 168 GLY A N 1
ATOM 1326 C CA . GLY A 1 168 ? -10.483 -16.011 -10.861 1.00 98.00 168 GLY A CA 1
ATOM 1327 C C . GLY A 1 168 ? -9.248 -15.103 -10.908 1.00 98.00 168 GLY A C 1
ATOM 1328 O O . GLY A 1 168 ? -8.366 -15.292 -11.746 1.00 98.00 168 GLY A O 1
ATOM 1329 N N . TYR A 1 169 ? -9.191 -14.093 -10.043 1.00 98.38 169 TYR A N 1
ATOM 1330 C CA . TYR A 1 169 ? -8.059 -13.181 -9.929 1.00 98.38 169 TYR A CA 1
ATOM 1331 C C . TYR A 1 169 ? -7.042 -13.708 -8.922 1.00 98.38 169 TYR A C 1
ATOM 1333 O O . TYR A 1 169 ? -7.397 -14.155 -7.830 1.00 98.38 169 TYR A O 1
ATOM 1341 N N . GLU A 1 170 ? -5.766 -13.601 -9.275 1.00 97.12 170 GLU A N 1
ATOM 1342 C CA . GLU A 1 170 ? -4.688 -13.698 -8.302 1.00 97.12 170 GLU A CA 1
ATOM 1343 C C . GLU A 1 170 ? -4.634 -12.401 -7.490 1.00 97.12 170 GLU A C 1
ATOM 1345 O O . GLU A 1 170 ? -4.930 -11.322 -7.999 1.00 97.12 170 GLU A O 1
ATOM 1350 N N . LEU A 1 171 ? -4.258 -12.481 -6.217 1.00 97.50 171 LEU A N 1
ATOM 1351 C CA . LEU A 1 171 ? -4.125 -11.303 -5.367 1.00 97.50 171 LEU A CA 1
ATOM 1352 C C . LEU A 1 171 ? -2.808 -11.374 -4.613 1.00 97.50 171 LEU A C 1
ATOM 1354 O O . LEU A 1 171 ? -2.551 -12.331 -3.882 1.00 97.50 171 LEU A O 1
ATOM 1358 N N . LYS A 1 172 ? -1.993 -10.333 -4.757 1.00 97.06 172 LYS A N 1
ATOM 1359 C CA . LYS A 1 172 ? -0.755 -10.169 -3.998 1.00 97.06 172 LYS A CA 1
ATOM 1360 C C . LYS A 1 172 ? -0.806 -8.850 -3.249 1.00 97.06 172 LYS A C 1
ATOM 1362 O O . LYS A 1 172 ? -1.051 -7.812 -3.854 1.00 97.06 172 LYS A O 1
ATOM 1367 N N . GLY A 1 173 ? -0.607 -8.898 -1.937 1.00 96.50 173 GLY A N 1
ATOM 1368 C CA . GLY A 1 173 ? -0.592 -7.722 -1.076 1.00 96.50 173 GLY A CA 1
ATOM 1369 C C . GLY A 1 173 ? 0.693 -7.660 -0.267 1.00 96.50 173 GLY A C 1
ATOM 1370 O O . GLY A 1 173 ? 1.083 -8.674 0.306 1.00 96.50 173 GLY A O 1
ATOM 1371 N N . ASP A 1 174 ? 1.341 -6.498 -0.241 1.00 95.50 174 ASP A N 1
ATOM 1372 C CA . ASP A 1 174 ? 2.547 -6.282 0.558 1.00 95.50 174 ASP A CA 1
ATOM 1373 C C . ASP A 1 174 ? 2.777 -4.790 0.849 1.00 95.50 174 ASP A C 1
ATOM 1375 O O . ASP A 1 174 ? 2.265 -3.893 0.162 1.00 95.50 174 ASP A O 1
ATOM 1379 N N . LYS A 1 175 ? 3.583 -4.526 1.878 1.00 95.25 175 LYS A N 1
ATOM 1380 C CA . LYS A 1 175 ? 4.106 -3.196 2.179 1.00 95.25 175 LYS A CA 1
ATOM 1381 C C . LYS A 1 175 ? 5.154 -2.819 1.132 1.00 95.25 175 LYS A C 1
ATOM 1383 O O . LYS A 1 175 ? 6.018 -3.618 0.777 1.00 95.25 175 LYS A O 1
ATOM 1388 N N . VAL A 1 176 ? 5.094 -1.580 0.657 1.00 94.44 176 VAL A N 1
ATOM 1389 C CA . VAL A 1 176 ? 6.083 -1.045 -0.277 1.00 94.44 176 VAL A CA 1
ATOM 1390 C C . VAL A 1 176 ? 7.431 -0.927 0.427 1.00 94.44 176 VAL A C 1
ATOM 1392 O O . VAL A 1 176 ? 7.543 -0.409 1.541 1.00 94.44 176 VAL A O 1
ATOM 1395 N N . LYS A 1 177 ? 8.462 -1.425 -0.247 1.00 93.25 177 LYS A N 1
ATOM 1396 C CA . LYS A 1 177 ? 9.860 -1.335 0.147 1.00 93.25 177 LYS A CA 1
ATOM 1397 C C . LYS A 1 177 ? 10.472 -0.095 -0.481 1.00 93.25 177 LYS A C 1
ATOM 1399 O O . LYS A 1 177 ? 10.300 0.187 -1.668 1.00 93.25 177 LYS A O 1
ATOM 1404 N N . TYR A 1 178 ? 11.223 0.621 0.336 1.00 91.75 178 TYR A N 1
ATOM 1405 C CA . TYR A 1 178 ? 11.836 1.883 -0.031 1.00 91.75 178 TYR A CA 1
ATOM 1406 C C . TYR A 1 178 ? 13.339 1.702 -0.180 1.00 91.75 178 TYR A C 1
ATOM 1408 O O . TYR A 1 178 ? 13.983 1.117 0.691 1.00 91.75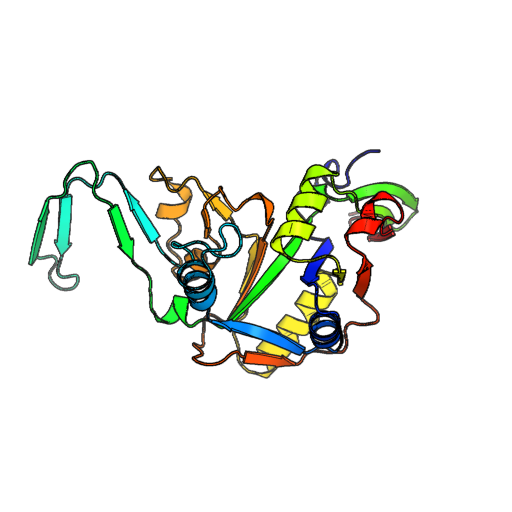 178 TYR A O 1
ATOM 1416 N N . ALA A 1 179 ? 13.886 2.181 -1.290 1.00 89.75 179 ALA A N 1
ATOM 1417 C CA . ALA A 1 179 ? 15.306 2.073 -1.599 1.00 89.75 179 ALA A CA 1
ATOM 1418 C C . ALA A 1 179 ? 15.866 3.422 -2.051 1.00 89.75 179 ALA A C 1
ATOM 1420 O O . ALA A 1 179 ? 15.145 4.236 -2.623 1.00 89.75 179 ALA A O 1
ATOM 1421 N N . ASP A 1 180 ? 17.168 3.620 -1.854 1.00 88.19 180 ASP A N 1
ATOM 1422 C CA . ASP A 1 180 ? 17.898 4.740 -2.447 1.00 88.19 180 ASP A CA 1
ATOM 1423 C C . ASP A 1 180 ? 18.177 4.415 -3.921 1.00 88.19 180 ASP A C 1
ATOM 1425 O O . ASP A 1 180 ? 18.964 3.521 -4.254 1.00 88.19 180 ASP A O 1
ATOM 1429 N N . TYR A 1 181 ? 17.512 5.138 -4.824 1.00 84.75 181 TYR A N 1
ATOM 1430 C CA . TYR A 1 181 ? 17.623 4.916 -6.268 1.00 84.75 181 TYR A CA 1
ATOM 1431 C C . TYR A 1 181 ? 18.858 5.596 -6.870 1.00 84.75 181 TYR A C 1
ATOM 1433 O O . TYR A 1 181 ? 19.103 5.440 -8.067 1.00 84.75 181 TYR A O 1
ATOM 1441 N N . SER A 1 182 ? 19.659 6.326 -6.084 1.00 82.19 182 SER A N 1
ATOM 1442 C CA . SER A 1 182 ? 20.955 6.878 -6.502 1.00 82.19 182 SER A CA 1
ATOM 1443 C C . SER A 1 182 ? 22.062 5.813 -6.561 1.00 82.19 182 SER A C 1
ATOM 1445 O O . SER A 1 182 ? 23.091 6.012 -7.223 1.00 82.19 182 SER A O 1
ATOM 1447 N N . ILE A 1 183 ? 21.831 4.650 -5.941 1.00 83.31 183 ILE A N 1
ATOM 1448 C CA . ILE A 1 183 ? 22.762 3.521 -5.880 1.00 83.31 183 ILE A CA 1
ATOM 1449 C C . ILE A 1 183 ? 22.124 2.201 -6.347 1.00 83.31 183 ILE A C 1
ATOM 1451 O O . ILE A 1 183 ? 20.907 2.024 -6.405 1.00 83.31 183 ILE A O 1
ATOM 1455 N N . ASN A 1 184 ? 22.977 1.230 -6.675 1.00 83.00 184 ASN A N 1
ATOM 1456 C CA . ASN A 1 184 ? 22.566 -0.132 -7.009 1.00 83.00 184 ASN A CA 1
ATOM 1457 C C . ASN A 1 184 ? 22.478 -0.974 -5.728 1.00 83.00 184 ASN A C 1
ATOM 1459 O O . ASN A 1 184 ? 23.446 -1.637 -5.357 1.00 83.00 184 ASN A O 1
ATOM 1463 N N . GLN A 1 185 ? 21.340 -0.933 -5.033 1.00 78.62 185 GLN A N 1
ATOM 1464 C CA . GLN A 1 185 ? 21.118 -1.776 -3.853 1.00 78.62 185 GLN A CA 1
ATOM 1465 C C . GLN A 1 185 ? 20.905 -3.246 -4.231 1.00 78.62 185 GLN A C 1
ATOM 1467 O O . GLN A 1 185 ? 20.138 -3.564 -5.141 1.00 78.62 185 GLN A O 1
ATOM 1472 N N . SER A 1 186 ? 21.563 -4.148 -3.495 1.00 74.25 186 SER A N 1
ATOM 1473 C CA . SER A 1 186 ? 21.530 -5.590 -3.761 1.00 74.25 186 SER A CA 1
ATOM 1474 C C . SER A 1 186 ? 20.136 -6.184 -3.666 1.00 74.25 186 SER A C 1
ATOM 1476 O O . SER A 1 186 ? 19.794 -7.032 -4.480 1.00 74.25 186 SER A O 1
ATOM 1478 N N . ASP A 1 187 ? 19.344 -5.752 -2.691 1.00 81.00 187 ASP A N 1
ATOM 1479 C CA . ASP A 1 187 ? 18.077 -6.408 -2.365 1.00 81.00 187 ASP A CA 1
ATOM 1480 C C . ASP A 1 187 ? 17.050 -6.179 -3.473 1.00 81.00 187 ASP A C 1
ATOM 1482 O O . ASP A 1 187 ? 16.397 -7.121 -3.905 1.00 81.00 187 ASP A O 1
ATOM 1486 N N . ARG A 1 188 ? 17.015 -4.963 -4.031 1.00 82.12 188 ARG A N 1
ATOM 1487 C CA . ARG A 1 188 ? 16.193 -4.619 -5.197 1.00 82.12 188 ARG A CA 1
ATOM 1488 C C . ARG A 1 188 ? 16.648 -5.334 -6.472 1.00 82.12 188 ARG A C 1
ATOM 1490 O O . ARG A 1 188 ? 15.818 -5.700 -7.290 1.00 82.12 188 ARG A O 1
ATOM 1497 N N . LEU A 1 189 ? 17.956 -5.517 -6.668 1.00 77.50 189 LEU A N 1
ATOM 1498 C CA . LEU A 1 189 ? 18.496 -6.177 -7.867 1.00 77.50 189 LEU A CA 1
ATOM 1499 C C . LEU A 1 189 ? 18.414 -7.709 -7.810 1.00 77.50 189 LEU A C 1
ATOM 1501 O O . LEU A 1 189 ? 18.420 -8.357 -8.852 1.00 77.50 189 LEU A O 1
ATOM 1505 N N . LYS A 1 190 ? 18.368 -8.287 -6.606 1.00 80.44 190 LYS A N 1
ATOM 1506 C CA . LYS A 1 190 ? 18.180 -9.727 -6.378 1.00 80.44 190 LYS A CA 1
ATOM 1507 C C . LYS A 1 190 ? 16.709 -10.130 -6.326 1.00 80.44 190 LYS A C 1
ATOM 1509 O O . LYS A 1 190 ? 16.420 -11.326 -6.286 1.00 80.44 190 LYS A O 1
ATOM 1514 N N . ASP A 1 191 ? 15.799 -9.161 -6.305 1.00 81.12 191 ASP A N 1
ATOM 1515 C CA . ASP A 1 191 ? 14.369 -9.415 -6.345 1.00 81.12 191 ASP A CA 1
ATOM 1516 C C . ASP A 1 191 ? 13.962 -9.846 -7.762 1.00 81.12 191 ASP A C 1
ATOM 1518 O O . ASP A 1 191 ? 13.783 -9.030 -8.663 1.00 81.12 191 ASP A O 1
ATOM 1522 N N . THR A 1 192 ? 13.945 -11.161 -7.976 1.00 71.94 192 THR A N 1
ATOM 1523 C CA . THR A 1 192 ? 13.826 -11.782 -9.307 1.00 71.94 192 THR A CA 1
ATOM 1524 C C . THR A 1 192 ? 12.388 -12.061 -9.727 1.00 71.94 192 THR A C 1
ATOM 1526 O O . THR A 1 192 ? 12.147 -12.329 -10.902 1.00 71.94 192 THR A O 1
ATOM 1529 N N . ASP A 1 193 ? 11.429 -11.983 -8.802 1.00 82.62 193 ASP A N 1
ATOM 1530 C CA . ASP A 1 193 ? 10.013 -12.034 -9.151 1.00 82.62 193 ASP A CA 1
ATOM 1531 C C . ASP A 1 193 ? 9.633 -10.696 -9.791 1.00 82.62 193 ASP A C 1
ATOM 1533 O O . ASP A 1 193 ? 9.606 -9.654 -9.134 1.00 82.62 193 ASP A O 1
ATOM 1537 N N . THR A 1 194 ? 9.319 -10.725 -11.084 1.00 80.50 194 THR A N 1
ATOM 1538 C CA . THR A 1 194 ? 8.953 -9.535 -11.858 1.00 80.50 194 THR A CA 1
ATOM 1539 C C . THR A 1 194 ? 7.779 -8.774 -11.252 1.00 80.50 194 THR A C 1
ATOM 1541 O O . THR A 1 194 ? 7.700 -7.565 -11.429 1.00 80.50 194 THR A O 1
ATOM 1544 N N . ILE A 1 195 ? 6.888 -9.439 -10.509 1.00 88.19 195 ILE A N 1
ATOM 1545 C CA . ILE A 1 195 ? 5.749 -8.794 -9.847 1.00 88.19 195 ILE A CA 1
ATOM 1546 C C . ILE A 1 195 ? 6.223 -7.960 -8.648 1.00 88.19 195 ILE A C 1
ATOM 1548 O O . ILE A 1 195 ? 5.610 -6.944 -8.325 1.00 88.19 195 ILE A O 1
ATOM 1552 N N . ASN A 1 196 ? 7.323 -8.340 -7.987 1.00 90.50 196 ASN A N 1
ATOM 1553 C CA . ASN A 1 196 ? 7.808 -7.628 -6.804 1.00 90.50 196 ASN A CA 1
ATOM 1554 C C . ASN A 1 196 ? 8.237 -6.189 -7.099 1.00 90.50 196 ASN A C 1
ATOM 1556 O O . ASN A 1 196 ? 8.194 -5.357 -6.195 1.00 90.50 196 ASN A O 1
ATOM 1560 N N . VAL A 1 197 ? 8.561 -5.851 -8.352 1.00 89.12 197 VAL A N 1
ATOM 1561 C CA . VAL A 1 197 ? 8.836 -4.462 -8.756 1.00 89.12 197 VAL A CA 1
ATOM 1562 C C . VAL A 1 197 ? 7.652 -3.526 -8.473 1.00 89.12 197 VAL A C 1
ATOM 1564 O O . VAL A 1 197 ? 7.861 -2.345 -8.214 1.00 89.12 197 VAL A O 1
ATOM 1567 N N . ALA A 1 198 ? 6.419 -4.050 -8.424 1.00 91.50 198 ALA A N 1
ATOM 1568 C CA . ALA A 1 198 ? 5.229 -3.293 -8.040 1.00 91.50 198 ALA A CA 1
ATOM 1569 C C . ALA A 1 198 ? 5.203 -2.901 -6.551 1.00 91.50 198 ALA A C 1
ATOM 1571 O O . ALA A 1 198 ? 4.324 -2.150 -6.137 1.00 91.50 198 ALA A O 1
ATOM 1572 N N . PHE A 1 199 ? 6.145 -3.388 -5.742 1.00 93.94 199 PHE A N 1
ATOM 1573 C CA . PHE A 1 199 ? 6.268 -3.098 -4.313 1.00 93.94 199 PHE A CA 1
ATOM 1574 C C . PHE A 1 199 ? 7.586 -2.398 -3.972 1.00 93.94 199 PHE A C 1
ATOM 1576 O O . PHE A 1 199 ? 7.959 -2.349 -2.804 1.00 93.94 199 PHE A O 1
ATOM 1583 N N . TRP A 1 200 ? 8.293 -1.845 -4.959 1.00 91.50 200 TRP A N 1
ATOM 1584 C CA . TRP A 1 200 ? 9.485 -1.028 -4.741 1.00 91.50 200 TRP A CA 1
ATOM 1585 C C . TRP A 1 200 ? 9.223 0.425 -5.121 1.00 91.50 200 TRP A C 1
ATOM 1587 O O . TRP A 1 200 ? 8.589 0.706 -6.133 1.00 91.50 200 TRP A O 1
ATOM 1597 N N . LYS A 1 201 ? 9.758 1.349 -4.322 1.00 90.19 201 LYS A N 1
ATOM 1598 C CA . LYS A 1 201 ? 9.664 2.795 -4.554 1.00 90.19 201 LYS A CA 1
ATOM 1599 C C . LYS A 1 201 ? 10.918 3.504 -4.055 1.00 90.19 201 LYS A C 1
ATOM 1601 O O . LYS A 1 201 ? 11.641 2.957 -3.217 1.00 90.19 201 LYS A O 1
ATOM 1606 N N . SER A 1 202 ? 11.201 4.699 -4.559 1.00 88.31 202 SER A N 1
ATOM 1607 C CA . SER A 1 202 ? 12.257 5.546 -4.004 1.00 88.31 202 SER A CA 1
ATOM 1608 C C . SER A 1 202 ? 11.951 5.925 -2.552 1.00 88.31 202 SER A C 1
ATOM 1610 O O . SER A 1 202 ? 10.812 6.213 -2.182 1.00 88.31 202 SER A O 1
ATOM 1612 N N . ASP A 1 203 ? 12.987 5.922 -1.720 1.00 90.44 203 ASP A N 1
ATOM 1613 C CA . ASP A 1 203 ? 12.964 6.330 -0.316 1.00 90.44 203 ASP A CA 1
ATOM 1614 C C . ASP A 1 203 ? 12.541 7.782 -0.068 1.00 90.44 203 ASP A C 1
ATOM 1616 O O . ASP A 1 203 ? 12.010 8.072 1.007 1.00 90.44 203 ASP A O 1
ATOM 1620 N N . GLU A 1 204 ? 12.628 8.656 -1.073 1.00 88.00 204 GLU A N 1
ATOM 1621 C CA . GLU A 1 204 ? 12.005 9.988 -1.068 1.00 88.00 204 GLU A CA 1
ATOM 1622 C C . GLU A 1 204 ? 10.492 9.921 -0.746 1.00 88.00 204 GLU A C 1
ATOM 1624 O O . GLU A 1 204 ? 9.929 10.839 -0.145 1.00 88.00 204 GLU A O 1
ATOM 1629 N N . PHE A 1 205 ? 9.834 8.797 -1.062 1.00 88.06 205 PHE A N 1
ATOM 1630 C CA . PHE A 1 205 ? 8.411 8.542 -0.811 1.00 88.06 205 PHE A CA 1
ATOM 1631 C C . PHE A 1 205 ? 8.138 7.675 0.427 1.00 88.06 205 PHE A C 1
ATOM 1633 O O . PHE A 1 205 ? 7.010 7.222 0.628 1.00 88.06 205 PHE A O 1
ATOM 1640 N N . SER A 1 206 ? 9.139 7.422 1.272 1.00 90.75 206 SER A N 1
ATOM 1641 C CA . SER A 1 206 ? 8.993 6.579 2.472 1.00 90.75 206 SER A CA 1
ATOM 1642 C C . SER A 1 206 ? 7.933 7.086 3.456 1.00 90.75 206 SER A C 1
ATOM 1644 O O . SER A 1 206 ? 7.247 6.282 4.089 1.00 90.75 206 SER A O 1
ATOM 1646 N N . HIS A 1 207 ? 7.720 8.405 3.516 1.00 88.56 207 HIS A N 1
ATOM 1647 C CA . HIS A 1 207 ? 6.678 9.047 4.327 1.00 88.56 207 HIS A CA 1
ATOM 1648 C C . HIS A 1 207 ? 5.251 8.591 3.969 1.00 88.56 207 HIS A C 1
ATOM 1650 O O . HIS A 1 207 ? 4.354 8.670 4.806 1.00 88.56 207 HIS A O 1
ATOM 1656 N N . GLN A 1 208 ? 5.027 8.087 2.749 1.00 89.75 208 GLN A N 1
ATOM 1657 C CA . GLN A 1 208 ? 3.721 7.575 2.330 1.00 89.75 208 GLN A CA 1
ATOM 1658 C C . GLN A 1 208 ? 3.346 6.256 3.017 1.00 89.75 208 GLN A C 1
ATOM 1660 O O . GLN A 1 208 ? 2.177 5.875 2.980 1.00 89.75 208 GLN A O 1
ATOM 1665 N N . ASN A 1 209 ? 4.335 5.556 3.593 1.00 93.38 209 ASN A N 1
ATOM 1666 C CA . ASN A 1 209 ? 4.191 4.290 4.309 1.00 93.38 209 ASN A CA 1
ATOM 1667 C C . ASN A 1 209 ? 3.220 3.317 3.609 1.00 93.38 209 ASN A C 1
ATOM 1669 O O . ASN A 1 209 ? 2.248 2.836 4.188 1.00 93.38 209 ASN A O 1
ATOM 1673 N N . GLU A 1 210 ? 3.437 3.104 2.317 1.00 95.19 210 GLU A N 1
ATOM 1674 C CA . GLU A 1 210 ? 2.450 2.562 1.392 1.00 95.19 210 GLU A CA 1
ATOM 1675 C C . GLU A 1 210 ? 2.303 1.036 1.538 1.00 95.19 210 GLU A C 1
ATOM 1677 O O . GLU A 1 210 ? 3.276 0.302 1.703 1.00 95.19 210 GLU A O 1
ATOM 1682 N N . HIS A 1 211 ? 1.073 0.540 1.439 1.00 96.62 211 HIS A N 1
ATOM 1683 C CA . HIS A 1 211 ? 0.735 -0.870 1.267 1.00 96.62 211 HIS A CA 1
ATOM 1684 C C . HIS A 1 211 ? -0.068 -1.036 -0.018 1.00 96.62 211 HIS A C 1
ATOM 1686 O O . HIS A 1 211 ? -1.032 -0.298 -0.248 1.00 96.62 211 HIS A O 1
ATOM 1692 N N . ARG A 1 212 ? 0.290 -2.021 -0.841 1.00 97.19 212 ARG A N 1
ATOM 1693 C CA . ARG A 1 212 ? -0.351 -2.276 -2.135 1.00 97.19 212 ARG A CA 1
ATOM 1694 C C . ARG A 1 212 ? -1.037 -3.626 -2.155 1.00 97.19 212 ARG A C 1
ATOM 1696 O O . ARG A 1 212 ? -0.585 -4.566 -1.516 1.00 97.19 212 ARG A O 1
ATOM 1703 N N . PHE A 1 213 ? -2.105 -3.708 -2.933 1.00 97.94 213 PHE A N 1
ATOM 1704 C CA . PHE A 1 213 ? -2.662 -4.949 -3.446 1.00 97.94 213 PHE A CA 1
ATOM 1705 C C . PHE A 1 213 ? -2.651 -4.880 -4.969 1.00 97.94 213 PHE A C 1
ATOM 1707 O O . PHE A 1 213 ? -3.137 -3.896 -5.528 1.00 97.94 213 PHE A O 1
ATOM 1714 N N . VAL A 1 214 ? -2.116 -5.905 -5.625 1.00 97.31 214 VAL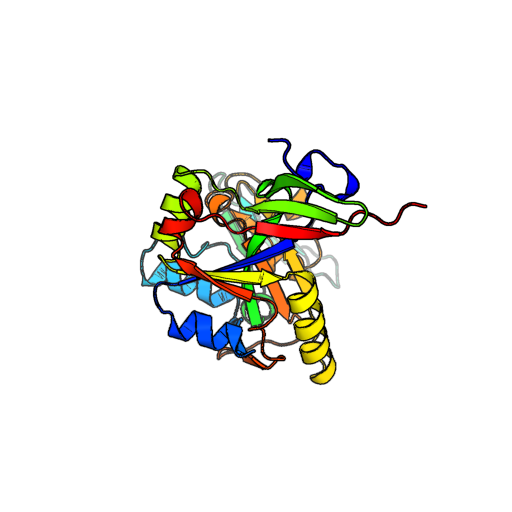 A N 1
ATOM 1715 C CA . VAL A 1 214 ? -2.052 -6.021 -7.086 1.00 97.31 214 VAL A CA 1
ATOM 1716 C C . VAL A 1 214 ? -2.709 -7.315 -7.550 1.00 97.31 214 VAL A C 1
ATOM 1718 O O . VAL A 1 214 ? -2.678 -8.322 -6.835 1.00 97.31 214 VAL A O 1
ATOM 1721 N N . ILE A 1 215 ? -3.285 -7.281 -8.752 1.00 97.94 215 ILE A N 1
ATOM 1722 C CA . ILE A 1 215 ? -3.825 -8.458 -9.441 1.00 97.94 215 ILE A CA 1
ATOM 1723 C C . ILE A 1 215 ? -2.885 -8.787 -10.607 1.00 97.94 215 ILE A C 1
ATOM 1725 O O . ILE A 1 215 ? -2.984 -8.149 -11.655 1.00 97.94 215 ILE A O 1
ATOM 1729 N N . PRO A 1 216 ? -1.934 -9.722 -10.436 1.00 96.12 216 PRO A N 1
ATOM 1730 C CA . PRO A 1 216 ? -0.843 -9.900 -11.390 1.00 96.12 216 PRO A CA 1
ATOM 1731 C C . PRO A 1 216 ? -1.241 -10.639 -12.670 1.00 96.12 216 PRO A C 1
ATOM 1733 O O . PRO A 1 216 ? -0.553 -10.518 -13.678 1.00 96.12 216 PRO A O 1
ATOM 1736 N N . ASN A 1 217 ? -2.337 -11.400 -12.651 1.00 96.50 217 ASN A N 1
ATOM 1737 C CA . ASN A 1 217 ? -2.746 -12.241 -13.775 1.00 96.50 217 ASN A CA 1
ATOM 1738 C C . ASN A 1 217 ? -3.651 -11.532 -14.800 1.00 96.50 217 ASN A C 1
ATOM 1740 O O . ASN A 1 217 ? -4.106 -12.178 -15.745 1.00 96.50 217 ASN A O 1
ATOM 1744 N N . ILE A 1 218 ? -3.915 -10.228 -14.638 1.00 96.88 218 ILE A N 1
ATOM 1745 C CA . ILE A 1 218 ? -4.651 -9.405 -15.611 1.00 96.88 218 ILE A CA 1
ATOM 1746 C C . ILE A 1 218 ? -3.995 -8.029 -15.776 1.00 96.88 218 ILE A C 1
ATOM 1748 O O . ILE A 1 218 ? -3.413 -7.487 -14.840 1.00 96.88 218 ILE A O 1
ATOM 1752 N N . GLY A 1 219 ? -4.165 -7.432 -16.955 1.00 96.31 219 GLY A N 1
ATOM 1753 C CA . GLY A 1 219 ? -3.866 -6.025 -17.221 1.00 96.31 219 GLY A CA 1
ATOM 1754 C C . GLY A 1 219 ? -5.143 -5.247 -17.536 1.00 96.31 219 GLY A C 1
ATOM 1755 O O . GLY A 1 219 ? -6.096 -5.815 -18.076 1.00 96.31 219 GLY A O 1
ATOM 1756 N N . VAL A 1 220 ? -5.183 -3.957 -17.199 1.00 96.00 220 VAL A N 1
ATOM 1757 C CA . VAL A 1 220 ? -6.337 -3.087 -17.467 1.00 96.00 220 VAL A CA 1
ATOM 1758 C C . VAL A 1 220 ? -5.928 -1.753 -18.086 1.00 96.00 220 VAL A C 1
ATOM 1760 O O . VAL A 1 220 ? -4.959 -1.126 -17.671 1.00 96.00 220 VAL A O 1
ATOM 1763 N N . GLU A 1 221 ? -6.719 -1.288 -19.054 1.00 92.19 221 GLU A N 1
ATOM 1764 C CA . GLU A 1 221 ? -6.589 0.057 -19.640 1.00 92.19 221 GLU A CA 1
ATOM 1765 C C . GLU A 1 221 ? -7.416 1.094 -18.873 1.00 92.19 221 GLU A C 1
ATOM 1767 O O . GLU A 1 221 ? -7.022 2.249 -18.710 1.00 92.19 221 GLU A O 1
ATOM 1772 N N . THR A 1 222 ? -8.573 0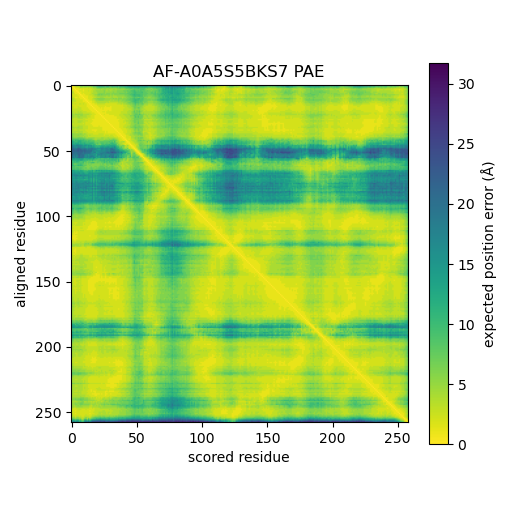.665 -18.367 1.00 93.06 222 THR A N 1
ATOM 1773 C CA . THR A 1 222 ? -9.445 1.463 -17.507 1.00 93.06 222 THR A CA 1
ATOM 1774 C C . THR A 1 222 ? -9.475 0.882 -16.099 1.00 93.06 222 THR A C 1
ATOM 1776 O O . THR A 1 222 ? -9.371 -0.334 -15.951 1.00 93.06 222 THR A O 1
ATOM 1779 N N . PRO A 1 223 ? -9.689 1.705 -15.063 1.00 96.25 223 PRO A N 1
ATOM 1780 C CA . PRO A 1 223 ? -9.724 1.229 -13.687 1.00 96.25 223 PRO A CA 1
ATOM 1781 C C . PRO A 1 223 ? -10.705 0.072 -13.476 1.00 96.25 223 PRO A C 1
ATOM 1783 O O . PRO A 1 223 ? -11.856 0.130 -13.912 1.00 96.25 223 PRO A O 1
ATOM 1786 N N . LEU A 1 224 ? -10.255 -0.947 -12.751 1.00 98.06 224 LEU A N 1
ATOM 1787 C CA . LEU A 1 224 ? -11.089 -2.027 -12.250 1.00 98.06 224 LEU A CA 1
ATOM 1788 C C . LEU A 1 224 ? -11.797 -1.561 -10.975 1.00 98.06 224 LEU A C 1
ATOM 1790 O O . LEU A 1 224 ? -11.172 -1.001 -10.076 1.00 98.06 224 LEU A O 1
ATOM 1794 N N . ILE A 1 225 ? -13.096 -1.828 -10.866 1.00 98.31 225 ILE A N 1
ATOM 1795 C CA . ILE A 1 225 ? -13.824 -1.705 -9.601 1.00 98.31 225 ILE A CA 1
ATOM 1796 C C . ILE A 1 225 ? -14.114 -3.119 -9.113 1.00 98.31 225 ILE A C 1
ATOM 1798 O O . ILE A 1 225 ? -14.943 -3.824 -9.687 1.00 98.31 225 ILE A O 1
ATOM 1802 N N . LEU A 1 226 ? -13.412 -3.533 -8.062 1.00 98.19 226 LEU A N 1
ATOM 1803 C CA . LEU A 1 226 ? -13.646 -4.808 -7.404 1.00 98.19 226 LEU A CA 1
ATOM 1804 C C . LEU A 1 226 ? -14.646 -4.605 -6.264 1.00 98.19 226 LEU A C 1
ATOM 1806 O O . LEU A 1 226 ? -14.361 -3.919 -5.282 1.00 98.19 226 LEU A O 1
ATOM 1810 N N . GLU A 1 227 ? -15.838 -5.176 -6.418 1.00 98.44 227 GLU A N 1
ATOM 1811 C CA . GLU A 1 227 ? -16.881 -5.109 -5.394 1.00 98.44 227 GLU A CA 1
ATOM 1812 C C . GLU A 1 227 ? -16.666 -6.181 -4.318 1.00 98.44 227 GLU A C 1
ATOM 1814 O O . GLU A 1 227 ? -16.572 -7.375 -4.624 1.00 98.44 227 GLU A O 1
ATOM 1819 N N . ILE A 1 228 ? -16.616 -5.721 -3.070 1.00 98.12 228 ILE A N 1
ATOM 1820 C CA . ILE A 1 228 ? -16.535 -6.481 -1.820 1.00 98.12 228 ILE A CA 1
ATOM 1821 C C . ILE A 1 228 ? -17.739 -6.124 -0.930 1.00 98.12 228 ILE A C 1
ATOM 1823 O O . ILE A 1 228 ? -18.588 -5.313 -1.309 1.00 98.12 228 ILE A O 1
ATOM 1827 N N . CYS A 1 229 ? -17.842 -6.718 0.262 1.00 95.94 229 CYS A N 1
ATOM 1828 C CA . CYS A 1 229 ? -18.909 -6.360 1.194 1.00 95.94 229 CYS A CA 1
ATOM 1829 C C . CYS A 1 229 ? -18.782 -4.908 1.703 1.00 95.94 229 CYS A C 1
ATOM 1831 O O . CYS A 1 229 ? -17.727 -4.275 1.616 1.00 95.94 229 CYS A O 1
ATOM 1833 N N . ASN A 1 230 ? -19.877 -4.371 2.245 1.00 97.56 230 ASN A N 1
ATOM 1834 C CA . ASN A 1 230 ? -19.872 -3.048 2.862 1.00 97.56 230 ASN A CA 1
ATOM 1835 C C . ASN A 1 230 ? -18.964 -3.050 4.109 1.00 97.56 230 ASN A C 1
ATOM 1837 O O . ASN A 1 230 ? -19.108 -3.894 4.991 1.00 97.56 230 ASN A O 1
ATOM 1841 N N . LEU A 1 231 ? -18.044 -2.089 4.182 1.00 97.56 231 LEU A N 1
ATOM 1842 C CA . LEU A 1 231 ? -17.016 -1.995 5.216 1.00 97.56 231 LEU A CA 1
ATOM 1843 C C . LEU A 1 231 ? -17.412 -1.118 6.407 1.00 97.56 231 LEU A C 1
ATOM 1845 O O . LEU A 1 231 ? -16.615 -0.990 7.332 1.00 97.56 231 LEU A O 1
ATOM 1849 N N . GLN A 1 232 ? -18.605 -0.516 6.412 1.00 96.94 232 GLN A N 1
ATOM 1850 C CA . GLN A 1 232 ? -19.023 0.468 7.415 1.00 96.94 232 GLN A CA 1
ATOM 1851 C C . GLN A 1 232 ? -18.865 -0.018 8.865 1.00 96.94 232 GLN A C 1
ATOM 1853 O O . GLN A 1 232 ? -18.491 0.773 9.724 1.00 96.94 232 GLN A O 1
ATOM 1858 N N . GLU A 1 233 ? -19.099 -1.302 9.144 1.00 95.88 233 GLU A N 1
ATOM 1859 C CA . GLU A 1 233 ? -18.931 -1.880 10.489 1.00 95.88 233 GLU A CA 1
ATOM 1860 C C . GLU A 1 233 ? -17.461 -2.043 10.914 1.00 95.88 233 GLU A C 1
ATOM 1862 O O . GLU A 1 233 ? -17.163 -2.170 12.100 1.00 95.88 233 GLU A O 1
ATOM 1867 N N . TYR A 1 234 ? -16.531 -2.041 9.958 1.00 95.19 234 TYR A N 1
ATOM 1868 C CA . TYR A 1 234 ? -15.106 -2.321 10.162 1.00 95.19 234 TYR A CA 1
ATOM 1869 C C . TYR A 1 234 ? -14.217 -1.125 9.826 1.00 95.19 234 TYR A C 1
ATOM 1871 O O . TYR A 1 234 ? -12.996 -1.277 9.697 1.00 95.19 234 TYR A O 1
ATOM 1879 N N . SER A 1 235 ? -14.818 0.051 9.645 1.00 97.12 235 SER A N 1
ATOM 1880 C CA . SER A 1 235 ? -14.103 1.235 9.210 1.00 97.12 235 SER A CA 1
ATOM 1881 C C . SER A 1 235 ? -14.697 2.531 9.750 1.00 97.12 235 SER A C 1
ATOM 1883 O O . SER A 1 235 ? -15.906 2.648 9.925 1.00 97.12 235 SER A O 1
ATOM 1885 N N . SER A 1 236 ? -13.858 3.555 9.876 1.00 95.75 236 SER A N 1
ATOM 1886 C CA . SER A 1 236 ? -14.270 4.882 10.341 1.00 95.75 236 SER A CA 1
ATOM 1887 C C . SER A 1 236 ? -13.722 5.971 9.429 1.00 95.75 236 SER A C 1
ATOM 1889 O O . SER A 1 236 ? -12.522 5.995 9.151 1.00 95.75 236 SER A O 1
ATOM 1891 N N . ILE A 1 237 ? -14.599 6.879 8.991 1.00 96.69 237 ILE A N 1
ATOM 1892 C CA . ILE A 1 237 ? -14.207 8.126 8.326 1.00 96.69 237 ILE A CA 1
ATOM 1893 C C . ILE A 1 237 ? -14.022 9.200 9.397 1.00 96.69 237 ILE A C 1
ATOM 1895 O O . ILE A 1 237 ? -14.918 9.420 10.210 1.00 96.69 237 ILE A O 1
ATOM 1899 N N . VAL A 1 238 ? -12.877 9.875 9.384 1.00 95.44 238 VAL A N 1
ATOM 1900 C CA . VAL A 1 238 ? -12.523 10.932 10.338 1.00 95.44 238 VAL A CA 1
ATOM 1901 C C . VAL A 1 238 ? -11.869 12.120 9.635 1.00 95.44 238 VAL A C 1
ATOM 1903 O O . VAL A 1 238 ? -11.368 12.008 8.514 1.00 95.44 238 VAL A O 1
ATOM 1906 N N . SER A 1 239 ? -11.837 13.267 10.315 1.00 94.25 239 SER A N 1
ATOM 1907 C CA . SER A 1 239 ? -10.938 14.368 9.960 1.00 94.25 239 SER A CA 1
ATOM 1908 C C . SER A 1 239 ? -9.508 13.973 10.324 1.00 94.25 239 SER A C 1
ATOM 1910 O O . SER A 1 239 ? -9.215 13.733 11.495 1.00 94.25 239 SER A O 1
ATOM 1912 N N . ALA A 1 240 ? -8.611 13.923 9.340 1.00 90.94 240 ALA A N 1
ATOM 1913 C CA . ALA A 1 240 ? -7.204 13.620 9.569 1.00 90.94 240 ALA A CA 1
ATOM 1914 C C . ALA A 1 240 ? -6.574 14.661 10.507 1.00 90.94 240 ALA A C 1
ATOM 1916 O O . ALA A 1 240 ? -5.878 14.292 11.443 1.00 90.94 240 ALA A O 1
ATOM 1917 N N . LYS A 1 241 ? -6.912 15.948 10.346 1.00 86.44 241 LYS A N 1
ATOM 1918 C CA . LYS A 1 241 ? -6.419 17.045 11.201 1.00 86.44 241 LYS A CA 1
ATOM 1919 C C . LYS A 1 241 ? -6.777 16.873 12.681 1.00 86.44 241 LYS A C 1
ATOM 1921 O O . LYS A 1 241 ? -6.051 17.361 13.541 1.00 86.44 241 LYS A O 1
ATOM 1926 N N . ASN A 1 242 ? -7.869 16.168 12.976 1.00 88.81 242 ASN A N 1
ATOM 1927 C CA . ASN A 1 242 ? -8.323 15.949 14.345 1.00 88.81 242 ASN A CA 1
ATOM 1928 C C . ASN A 1 242 ? -7.648 14.743 15.006 1.00 88.81 242 ASN A C 1
ATOM 1930 O O . ASN A 1 242 ? -7.829 14.566 16.201 1.00 88.81 242 ASN A O 1
ATOM 1934 N N . LEU A 1 243 ? -6.859 13.928 14.295 1.00 89.19 243 LEU A N 1
ATOM 1935 C CA . LEU A 1 243 ? -6.292 12.689 14.852 1.00 89.19 243 LEU A CA 1
ATOM 1936 C C . LEU A 1 243 ? -5.394 12.907 16.080 1.00 89.19 243 LEU A C 1
ATOM 1938 O O . LEU A 1 243 ? -5.240 11.993 16.882 1.00 89.19 243 LEU A O 1
ATOM 1942 N N . ILE A 1 244 ? -4.829 14.106 16.250 1.00 85.75 244 ILE A N 1
ATOM 1943 C CA . ILE A 1 244 ? -4.043 14.469 17.441 1.00 85.75 244 ILE A CA 1
ATOM 1944 C C . ILE A 1 244 ? -4.955 14.767 18.640 1.00 85.75 244 ILE A C 1
ATOM 1946 O O . ILE A 1 244 ? -4.640 14.401 19.769 1.00 85.75 244 ILE A O 1
ATOM 1950 N N . THR A 1 245 ? -6.073 15.459 18.415 1.00 87.62 245 THR A N 1
ATOM 1951 C CA . THR A 1 245 ? -6.998 15.894 19.476 1.00 87.62 245 THR A CA 1
ATOM 1952 C C . THR A 1 245 ? -8.072 14.853 19.791 1.00 87.62 245 THR A C 1
ATOM 1954 O O . THR A 1 245 ? -8.581 14.802 20.906 1.00 87.62 245 THR A O 1
ATOM 1957 N N . GLU A 1 246 ? -8.414 14.026 18.808 1.00 90.19 246 GLU A N 1
ATOM 1958 C CA . GLU A 1 246 ? -9.468 13.012 18.813 1.00 90.19 246 GLU A CA 1
ATOM 1959 C C . GLU A 1 246 ? -8.891 11.697 18.255 1.00 90.19 246 GLU A C 1
ATOM 1961 O O . GLU A 1 246 ? -9.209 11.289 17.132 1.00 90.19 246 GLU A O 1
ATOM 1966 N N . PRO A 1 247 ? -7.988 11.038 18.999 1.00 88.94 247 PRO A N 1
ATOM 1967 C CA . PRO A 1 247 ? -7.302 9.863 18.496 1.00 88.94 247 PRO A CA 1
ATOM 1968 C C . PRO A 1 247 ? -8.242 8.657 18.402 1.00 88.94 247 PRO A C 1
ATOM 1970 O O . PRO A 1 247 ? -9.135 8.448 19.231 1.00 88.94 247 PRO A O 1
ATOM 1973 N N . ILE A 1 248 ? -8.012 7.817 17.392 1.00 93.25 248 ILE A N 1
ATOM 1974 C CA . ILE A 1 248 ? -8.763 6.572 17.212 1.00 93.25 248 ILE A CA 1
ATOM 1975 C C . ILE A 1 248 ? -8.250 5.538 18.209 1.00 93.25 248 ILE A C 1
ATOM 1977 O O . ILE A 1 248 ? -7.052 5.267 18.281 1.00 93.25 248 ILE A O 1
ATOM 1981 N N . ARG A 1 249 ? -9.178 4.914 18.938 1.00 94.38 249 ARG A N 1
ATOM 1982 C CA . ARG A 1 249 ? -8.891 3.842 19.894 1.00 94.38 249 ARG A CA 1
ATOM 1983 C C . ARG A 1 249 ? -9.630 2.578 19.505 1.00 94.38 249 ARG A C 1
ATOM 1985 O O . ARG A 1 249 ? -10.804 2.637 19.149 1.00 94.38 249 ARG A O 1
ATOM 1992 N N . PHE A 1 250 ? -8.959 1.437 19.588 1.00 94.12 250 PHE A N 1
ATOM 1993 C CA . PHE A 1 250 ? -9.555 0.151 19.236 1.00 94.12 250 PHE A CA 1
ATOM 1994 C C . PHE A 1 250 ? -8.851 -1.009 19.952 1.00 94.12 250 PHE A C 1
ATOM 1996 O O . PHE A 1 250 ? -7.700 -0.873 20.372 1.00 94.12 250 PHE A O 1
ATOM 2003 N N . PRO A 1 251 ? -9.535 -2.150 20.142 1.00 94.75 251 PRO A N 1
ATOM 2004 C CA . PRO A 1 251 ? -8.915 -3.334 20.716 1.00 94.75 251 PRO A CA 1
ATOM 2005 C C . PRO A 1 251 ? -8.051 -4.062 19.678 1.00 94.75 251 PRO A C 1
ATOM 2007 O O . PRO A 1 251 ? -8.475 -4.284 18.544 1.00 94.75 251 PRO A O 1
ATOM 2010 N N . VAL A 1 252 ? -6.865 -4.503 20.093 1.00 94.12 252 VAL A N 1
ATOM 2011 C CA . VAL A 1 252 ? -6.019 -5.450 19.358 1.00 94.12 252 VAL A CA 1
ATOM 2012 C C . VAL A 1 252 ? -5.951 -6.753 20.160 1.00 94.12 252 VAL A C 1
ATOM 2014 O O . VAL A 1 252 ? -5.465 -6.725 21.295 1.00 94.12 252 VAL A O 1
ATOM 2017 N N . PRO A 1 253 ? -6.435 -7.890 19.622 1.00 93.12 253 PRO A N 1
ATOM 2018 C CA . PRO A 1 253 ? -6.419 -9.169 20.327 1.00 93.12 253 PRO A CA 1
ATOM 2019 C C . PRO A 1 253 ? -5.010 -9.559 20.756 1.00 93.12 253 PRO A C 1
ATOM 2021 O O . PRO A 1 253 ? -4.066 -9.390 19.977 1.00 93.12 253 PRO A O 1
ATOM 2024 N N . LYS A 1 254 ? -4.879 -10.099 21.972 1.00 93.00 254 LYS A N 1
ATOM 2025 C CA . LYS A 1 254 ? -3.625 -10.684 22.455 1.00 93.00 254 LYS A CA 1
ATOM 2026 C C . LYS A 1 254 ? -3.208 -11.871 21.579 1.00 93.00 254 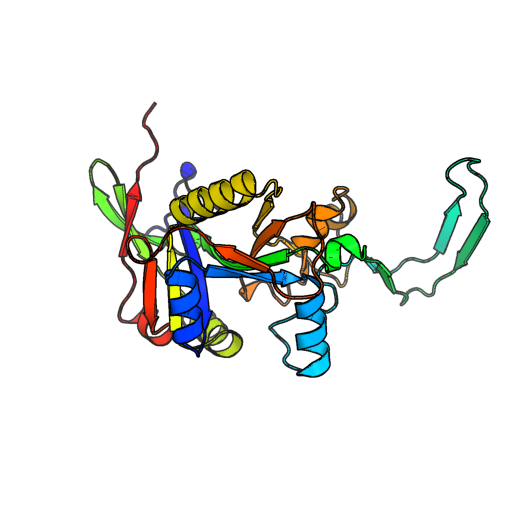LYS A C 1
ATOM 2028 O O . LYS A 1 254 ? -4.073 -12.498 20.960 1.00 93.00 254 LYS A O 1
ATOM 2033 N N . PRO A 1 255 ? -1.904 -12.189 21.501 1.00 88.81 255 PRO A N 1
ATOM 2034 C CA . PRO A 1 255 ? -1.469 -13.410 20.845 1.00 88.81 255 PRO A CA 1
ATOM 2035 C C . PRO A 1 255 ? -2.133 -14.610 21.536 1.00 88.81 255 PRO A C 1
ATOM 2037 O O . PRO A 1 255 ? -2.358 -14.543 22.749 1.00 88.81 255 PRO A O 1
ATOM 2040 N N . PRO A 1 256 ? -2.429 -15.700 20.812 1.00 82.56 256 PRO A N 1
ATOM 2041 C CA . PRO A 1 256 ? -2.779 -16.958 21.457 1.00 82.56 256 PRO A CA 1
ATOM 2042 C C . PRO A 1 256 ? -1.688 -17.314 22.473 1.00 82.56 256 PRO A C 1
ATOM 2044 O O . PRO A 1 256 ? -0.502 -17.230 22.153 1.00 82.56 256 PRO A O 1
ATOM 2047 N N . THR A 1 257 ? -2.078 -17.650 23.699 1.00 78.50 257 THR A N 1
ATOM 2048 C CA . THR A 1 257 ? -1.162 -18.277 24.651 1.00 78.50 257 THR A CA 1
ATOM 2049 C C . THR A 1 257 ? -1.060 -19.751 24.285 1.00 78.50 257 THR A C 1
ATOM 2051 O O . THR A 1 257 ? -2.094 -20.425 24.276 1.00 78.50 257 THR A O 1
ATOM 2054 N N . ASP A 1 258 ? 0.146 -20.208 23.951 1.00 53.91 258 ASP A N 1
ATOM 2055 C CA . ASP A 1 258 ? 0.460 -21.635 23.799 1.00 53.91 258 ASP A CA 1
ATOM 2056 C C . ASP A 1 258 ? 0.222 -22.410 25.107 1.00 53.91 258 ASP A C 1
ATOM 2058 O O . ASP A 1 258 ? 0.477 -21.837 26.197 1.00 53.91 258 ASP A O 1
#

Foldseek 3Di:
DDFLCVDVVFNFPFFKWKAFAQDVVVLQCVLQQWQKFAFQLVLLVCCVPVVDPQRHFVQQQKDKDAQDQKDFDADPVPRDGPDMDGDDSGDMDMDHDVLNRQWGKGKTATDGRRQWDFPDDDPWWTKIWGHDDPVLLVSCCVRRHFKMKMFGPVVVCVQLVVLCVVVVFDKDKDWADEDASVHDDPVSVVPPPSNCSNRYHHPVNVSSRMMMMTGSVDGDPGIDTRGTHNRNVGMDMDGSVCCVVDIDIDIDTDDDDD

pLDDT: mean 90.32, std 8.86, range [53.91, 98.56]